Protein AF-A0A497MUV3-F1 (afdb_monomer)

Structure (mmCIF, N/CA/C/O backbone):
data_AF-A0A497MUV3-F1
#
_entry.id   AF-A0A497MUV3-F1
#
loop_
_atom_site.group_PDB
_atom_site.id
_atom_site.type_symbol
_atom_site.label_atom_id
_atom_site.label_alt_id
_atom_site.label_comp_id
_atom_site.label_asym_id
_atom_site.label_entity_id
_atom_site.label_seq_id
_atom_site.pdbx_PDB_ins_code
_atom_site.Cartn_x
_atom_site.Cartn_y
_atom_site.Cartn_z
_atom_site.occupancy
_atom_site.B_iso_or_equiv
_atom_site.auth_seq_id
_atom_site.auth_comp_id
_atom_site.auth_asym_id
_atom_site.auth_atom_id
_atom_site.pdbx_PDB_model_num
ATOM 1 N N . ME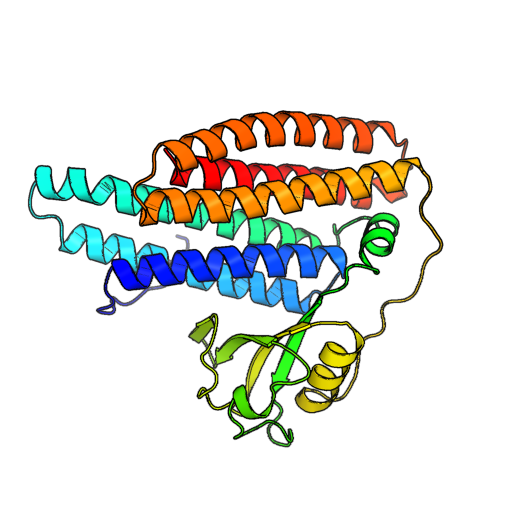T A 1 1 ? -22.465 18.946 -8.890 1.00 34.78 1 MET A N 1
ATOM 2 C CA . MET A 1 1 ? -22.717 17.936 -7.846 1.00 34.78 1 MET A CA 1
ATOM 3 C C . MET A 1 1 ? -22.006 16.683 -8.296 1.00 34.78 1 MET A C 1
ATOM 5 O O . MET A 1 1 ? -22.452 16.078 -9.262 1.00 34.78 1 MET A O 1
ATOM 9 N N . VAL A 1 2 ? -20.853 16.387 -7.695 1.00 37.38 2 VAL A N 1
ATOM 10 C CA . VAL A 1 2 ? -20.232 15.064 -7.820 1.00 37.38 2 VAL A CA 1
ATOM 11 C C . VAL A 1 2 ? -21.238 14.091 -7.211 1.00 37.38 2 VAL A C 1
ATOM 13 O O . VAL A 1 2 ? -21.757 14.363 -6.128 1.00 37.38 2 VAL A O 1
ATOM 16 N N . GLY A 1 3 ? -21.641 13.067 -7.960 1.00 37.03 3 GLY A N 1
ATOM 17 C CA . GLY A 1 3 ? -22.582 12.074 -7.459 1.00 37.03 3 GLY A CA 1
ATOM 18 C C . GLY A 1 3 ? -21.900 11.308 -6.341 1.00 37.03 3 GLY A C 1
ATOM 19 O O . GLY A 1 3 ? -21.067 10.458 -6.629 1.00 37.03 3 GLY A O 1
ATOM 20 N N . LEU A 1 4 ? -22.213 11.645 -5.089 1.00 50.56 4 LEU A N 1
ATOM 21 C CA . LEU A 1 4 ? -21.811 10.836 -3.947 1.00 50.56 4 LEU A CA 1
ATOM 22 C C . LEU A 1 4 ? -22.386 9.440 -4.183 1.00 50.56 4 LEU A C 1
ATOM 24 O O . LEU A 1 4 ? -23.601 9.269 -4.314 1.00 50.56 4 LEU A O 1
ATOM 28 N N . LYS A 1 5 ? -21.496 8.462 -4.329 1.00 58.94 5 LYS A N 1
ATOM 29 C CA . LYS A 1 5 ? -21.847 7.048 -4.326 1.00 58.94 5 LYS A CA 1
ATOM 30 C C . LYS A 1 5 ? -22.572 6.807 -2.996 1.00 58.94 5 LYS A C 1
ATOM 32 O O . LYS A 1 5 ? -22.049 7.154 -1.942 1.00 58.94 5 LYS A O 1
ATOM 37 N N . ASN A 1 6 ? -23.811 6.320 -3.036 1.00 65.12 6 ASN A N 1
ATOM 38 C CA . ASN A 1 6 ? -24.563 6.037 -1.812 1.00 65.12 6 ASN A CA 1
ATOM 39 C C . ASN A 1 6 ? -23.959 4.786 -1.163 1.00 65.12 6 ASN A C 1
ATOM 41 O O . ASN A 1 6 ? -24.345 3.671 -1.512 1.00 65.12 6 ASN A O 1
ATOM 45 N N . VAL A 1 7 ? -22.996 4.965 -0.261 1.00 74.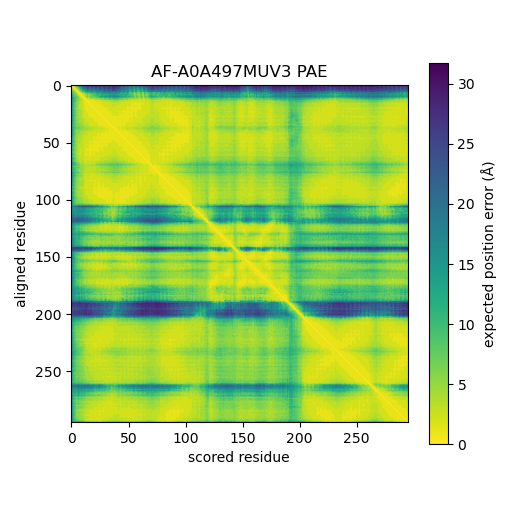56 7 VAL A N 1
ATOM 46 C CA . VAL A 1 7 ? -22.494 3.877 0.580 1.00 74.56 7 VAL A CA 1
ATOM 47 C C . VAL A 1 7 ? -23.562 3.594 1.634 1.00 74.56 7 VAL A C 1
ATOM 49 O O . VAL A 1 7 ? -23.843 4.420 2.501 1.00 74.56 7 VAL A O 1
ATOM 52 N N . GLU A 1 8 ? -24.226 2.445 1.517 1.00 77.62 8 GLU A N 1
ATOM 53 C CA . GLU A 1 8 ? -25.185 1.998 2.526 1.00 77.62 8 GLU A CA 1
ATOM 54 C C . GLU A 1 8 ? -24.445 1.538 3.781 1.00 77.62 8 GLU A C 1
ATOM 56 O O . GLU A 1 8 ? -23.495 0.758 3.703 1.00 77.62 8 GLU A O 1
ATOM 61 N N . TYR A 1 9 ? -24.918 1.995 4.941 1.00 78.50 9 TYR A N 1
ATOM 62 C CA . TYR A 1 9 ? -24.384 1.575 6.229 1.00 78.50 9 TYR A CA 1
ATOM 63 C C . TYR A 1 9 ? -24.425 0.049 6.382 1.00 78.50 9 TYR A C 1
ATOM 65 O O . TYR A 1 9 ? -25.466 -0.584 6.174 1.00 78.50 9 TYR A O 1
ATOM 73 N N . LYS A 1 10 ? -23.303 -0.533 6.810 1.00 77.88 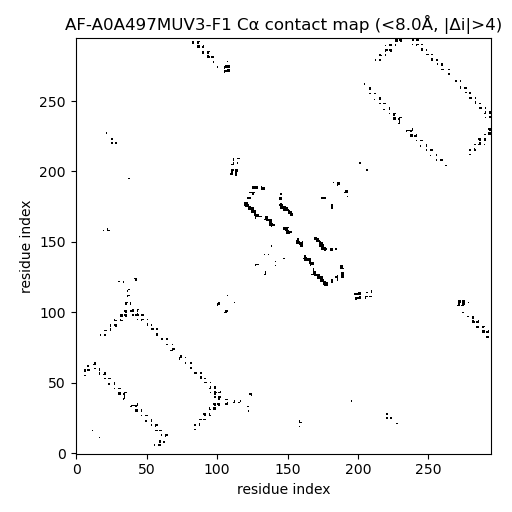10 LYS A N 1
ATOM 74 C CA . LYS A 1 10 ? -23.182 -1.948 7.168 1.00 77.88 10 LYS A CA 1
ATOM 75 C C . LYS A 1 10 ? -22.593 -2.054 8.573 1.00 77.88 10 LYS A C 1
ATOM 77 O O . LYS A 1 10 ? -21.604 -1.382 8.837 1.00 77.88 10 LYS A O 1
ATOM 82 N N . PRO A 1 11 ? -23.149 -2.907 9.450 1.00 74.00 11 PRO A N 1
ATOM 83 C CA . PRO A 1 11 ? -22.628 -3.082 10.798 1.00 74.00 11 PRO A CA 1
ATOM 84 C C . PRO A 1 11 ? -21.333 -3.905 10.749 1.00 74.00 11 PRO A C 1
ATOM 86 O O . PRO A 1 11 ? -21.365 -5.134 10.813 1.00 74.00 11 PRO A O 1
ATOM 89 N N . ILE A 1 12 ? -20.207 -3.217 10.601 1.00 84.69 12 ILE A N 1
ATOM 90 C CA . ILE A 1 12 ? -18.842 -3.741 10.728 1.00 84.69 12 ILE A CA 1
ATOM 91 C C . ILE A 1 12 ? -18.244 -3.041 11.953 1.00 84.69 12 ILE A C 1
ATOM 93 O O . ILE A 1 12 ? -18.647 -1.931 12.272 1.00 84.69 12 ILE A O 1
ATOM 97 N N . SER A 1 13 ? -17.359 -3.682 12.718 1.00 89.75 13 SER A N 1
ATOM 98 C CA . SER A 1 13 ? -16.769 -2.982 13.862 1.00 89.75 13 SER A CA 1
ATOM 99 C C . SER A 1 13 ? -15.702 -1.989 13.392 1.00 89.75 13 SER A C 1
ATOM 101 O O . SER A 1 13 ? -14.927 -2.302 12.491 1.00 89.75 13 SER A O 1
ATOM 103 N N . ALA A 1 14 ? -15.595 -0.831 14.051 1.00 90.06 14 ALA A N 1
ATOM 104 C CA . ALA A 1 14 ? -14.536 0.144 13.774 1.00 90.06 14 ALA A CA 1
ATOM 105 C C . ALA A 1 14 ? -13.131 -0.485 13.818 1.00 90.06 14 ALA A C 1
ATOM 107 O O . ALA A 1 14 ? -12.272 -0.152 13.009 1.00 90.06 14 ALA A O 1
ATOM 108 N N . ARG A 1 15 ? -12.912 -1.455 14.719 1.00 90.81 15 ARG A N 1
ATOM 109 C CA . ARG A 1 15 ? -11.665 -2.226 14.786 1.00 90.81 15 ARG A CA 1
ATOM 110 C C . ARG A 1 15 ? -11.412 -3.009 13.500 1.00 90.81 15 ARG A C 1
ATOM 112 O O . ARG A 1 15 ? -10.305 -2.950 12.982 1.00 90.81 15 ARG A O 1
ATOM 119 N N . ASP A 1 16 ? -12.406 -3.741 13.005 1.00 92.62 16 ASP A N 1
ATOM 120 C CA . ASP A 1 16 ? -12.248 -4.537 11.783 1.00 92.62 16 ASP A CA 1
ATOM 121 C C . ASP A 1 16 ? -12.070 -3.628 10.562 1.00 92.62 16 ASP A C 1
ATOM 123 O O . ASP A 1 16 ? -11.311 -3.961 9.659 1.00 92.62 16 ASP A O 1
ATOM 127 N N . ILE A 1 17 ? -12.722 -2.458 10.539 1.00 94.38 17 ILE A N 1
ATOM 128 C CA . ILE A 1 17 ? -12.497 -1.463 9.484 1.00 94.38 17 ILE A CA 1
ATOM 129 C C . ILE A 1 17 ? -11.050 -0.962 9.515 1.00 94.38 17 ILE A C 1
ATOM 131 O O . ILE A 1 17 ? -10.409 -0.964 8.474 1.00 94.38 17 ILE A O 1
ATOM 135 N N . LEU A 1 18 ? -10.510 -0.601 10.683 1.00 93.06 18 LEU A N 1
ATOM 136 C CA . LEU A 1 18 ? -9.114 -0.162 10.808 1.00 93.06 18 LEU A CA 1
ATOM 137 C C . LEU A 1 18 ? -8.111 -1.243 10.388 1.00 93.06 18 LEU A C 1
ATOM 139 O O . LEU A 1 18 ? -7.127 -0.927 9.730 1.00 93.06 18 LEU A O 1
ATOM 143 N N . VAL A 1 19 ? -8.364 -2.510 10.735 1.00 93.94 19 VAL A N 1
ATOM 144 C CA . VAL A 1 19 ? -7.532 -3.637 10.276 1.00 93.94 19 VAL A CA 1
ATOM 145 C C . VAL A 1 19 ? -7.584 -3.752 8.753 1.00 93.94 19 VAL A C 1
ATOM 147 O O . VAL A 1 19 ? -6.542 -3.810 8.114 1.00 93.94 19 VAL A O 1
ATOM 150 N N . ASN A 1 20 ? -8.779 -3.687 8.157 1.00 94.56 20 ASN A N 1
ATOM 151 C CA . ASN A 1 20 ? -8.909 -3.713 6.702 1.00 94.56 20 ASN A CA 1
ATOM 152 C C . ASN A 1 20 ? -8.230 -2.509 6.037 1.00 94.56 20 ASN A C 1
ATOM 154 O O . ASN A 1 20 ? -7.594 -2.686 5.007 1.00 94.56 20 ASN A O 1
ATOM 158 N N . LEU A 1 21 ? -8.351 -1.302 6.598 1.00 95.62 21 LEU A N 1
ATOM 159 C CA . LEU A 1 21 ? -7.687 -0.096 6.094 1.00 95.62 21 LEU A CA 1
ATOM 160 C C . LEU A 1 21 ? -6.169 -0.282 6.079 1.00 95.62 21 LEU A C 1
ATOM 162 O O . LEU A 1 21 ? -5.546 -0.084 5.037 1.00 95.62 21 LEU A O 1
ATOM 166 N N . LYS A 1 22 ? -5.603 -0.743 7.200 1.00 95.12 22 LYS A N 1
ATOM 167 C CA . LYS A 1 22 ? -4.185 -1.084 7.318 1.00 95.12 22 LYS A CA 1
ATOM 168 C C . LYS A 1 22 ? -3.758 -2.064 6.229 1.00 95.12 22 LYS A C 1
ATOM 170 O O . LYS A 1 22 ? -2.939 -1.711 5.384 1.00 95.12 22 LYS A O 1
ATOM 175 N N . ASP A 1 23 ? -4.348 -3.256 6.225 1.00 95.44 23 ASP A N 1
ATOM 176 C CA . ASP A 1 23 ? -3.917 -4.348 5.351 1.00 95.44 23 ASP A CA 1
ATOM 177 C C . ASP A 1 23 ? -4.115 -3.990 3.865 1.00 95.44 23 ASP A C 1
ATOM 179 O O . ASP A 1 23 ? -3.307 -4.360 3.013 1.00 95.44 23 ASP A O 1
ATOM 183 N N . THR A 1 24 ? -5.154 -3.206 3.547 1.00 96.44 24 THR A N 1
ATOM 184 C CA . THR A 1 24 ? -5.384 -2.672 2.194 1.00 96.44 24 THR A CA 1
ATOM 185 C C . THR A 1 24 ? -4.312 -1.668 1.795 1.00 96.44 24 THR A C 1
ATOM 187 O O . THR A 1 24 ? -3.803 -1.753 0.681 1.00 96.44 24 THR A O 1
ATOM 190 N N . SER A 1 25 ? -3.959 -0.728 2.675 1.00 96.06 25 SER A N 1
ATOM 191 C CA . SER A 1 25 ? -2.960 0.300 2.366 1.00 96.06 25 SER A CA 1
ATOM 192 C C . SER A 1 25 ? -1.568 -0.287 2.125 1.00 96.06 25 SER A C 1
ATOM 194 O O . SER A 1 25 ? -0.928 0.085 1.146 1.00 96.06 25 SER A O 1
ATOM 196 N N . GLU A 1 26 ? -1.145 -1.269 2.926 1.00 94.62 26 GLU A N 1
ATOM 197 C CA . GLU A 1 26 ? 0.124 -1.989 2.736 1.00 94.62 26 GLU A CA 1
ATOM 198 C C . GLU A 1 26 ? 0.147 -2.708 1.379 1.00 94.62 26 GLU A C 1
ATOM 200 O O . GLU A 1 26 ? 1.051 -2.502 0.568 1.00 94.62 26 GLU A O 1
ATOM 205 N N . LEU A 1 27 ? -0.914 -3.465 1.067 1.00 95.00 27 LEU A N 1
ATOM 206 C CA . LEU A 1 27 ? -1.052 -4.137 -0.225 1.00 95.00 27 LEU A CA 1
ATOM 207 C C . LEU A 1 27 ? -1.028 -3.145 -1.400 1.00 95.00 27 LEU A C 1
ATOM 209 O O . LEU A 1 27 ? -0.453 -3.434 -2.452 1.00 95.00 27 LEU A O 1
ATOM 213 N N . MET A 1 28 ? -1.676 -1.987 -1.253 1.00 96.75 28 MET A N 1
ATOM 214 C CA . MET A 1 28 ? -1.707 -0.956 -2.289 1.00 96.75 28 MET A CA 1
ATOM 215 C C . MET A 1 28 ? -0.317 -0.402 -2.586 1.00 96.75 28 MET A C 1
ATOM 217 O O . MET A 1 28 ? 0.011 -0.250 -3.763 1.00 96.75 28 MET A O 1
ATOM 221 N N . VAL A 1 29 ? 0.491 -0.130 -1.558 1.00 94.50 29 VAL A N 1
ATOM 222 C CA . VAL A 1 29 ? 1.870 0.357 -1.716 1.00 94.50 29 VAL A CA 1
ATOM 223 C C . VAL A 1 29 ? 2.704 -0.665 -2.494 1.00 94.50 29 VAL A C 1
ATOM 225 O O . VAL A 1 29 ? 3.274 -0.327 -3.539 1.00 94.50 29 VAL A O 1
ATOM 228 N N . ASP A 1 30 ? 2.670 -1.935 -2.085 1.00 91.44 30 ASP A N 1
ATOM 229 C CA . ASP A 1 30 ? 3.399 -3.012 -2.764 1.00 91.44 30 ASP A CA 1
ATOM 230 C C . ASP A 1 30 ? 2.986 -3.165 -4.239 1.00 91.44 30 ASP A C 1
ATOM 232 O O . ASP A 1 30 ? 3.823 -3.321 -5.144 1.00 91.44 30 ASP A O 1
ATOM 236 N N . LEU A 1 31 ? 1.674 -3.127 -4.502 1.00 92.69 31 LEU A N 1
ATOM 237 C CA . LEU A 1 31 ? 1.117 -3.247 -5.847 1.00 92.69 31 LEU A CA 1
ATOM 238 C C . LEU A 1 31 ? 1.466 -2.051 -6.719 1.00 92.69 31 LEU A C 1
ATOM 240 O O . LEU A 1 31 ? 1.769 -2.234 -7.899 1.00 92.69 31 LEU A O 1
ATOM 244 N N . ALA A 1 32 ? 1.441 -0.846 -6.162 1.00 93.50 32 ALA A N 1
ATOM 245 C CA . ALA A 1 32 ? 1.747 0.374 -6.882 1.00 93.50 32 ALA A CA 1
ATOM 246 C C . ALA A 1 32 ? 3.213 0.403 -7.329 1.00 93.50 32 ALA A C 1
ATOM 248 O O . ALA A 1 32 ? 3.490 0.629 -8.515 1.00 93.50 32 ALA A O 1
ATOM 249 N N . TYR A 1 33 ? 4.152 0.078 -6.434 1.00 90.00 33 TYR A N 1
ATOM 250 C CA . TYR A 1 33 ? 5.559 -0.054 -6.810 1.00 90.00 33 TYR A CA 1
ATOM 251 C C . TYR A 1 33 ? 5.771 -1.190 -7.806 1.00 90.00 33 TYR A C 1
ATOM 253 O O . TYR A 1 33 ? 6.430 -0.983 -8.825 1.00 90.00 33 TYR A O 1
ATOM 261 N N . SER A 1 34 ? 5.161 -2.359 -7.594 1.00 87.69 34 SER A N 1
ATOM 262 C CA . SER A 1 34 ? 5.248 -3.473 -8.548 1.00 87.69 34 SER A CA 1
ATOM 263 C C . SER A 1 34 ? 4.730 -3.077 -9.936 1.00 87.69 34 SER A C 1
ATOM 265 O O . SER A 1 34 ? 5.398 -3.305 -10.949 1.00 87.69 34 SER A O 1
ATOM 267 N N . ALA A 1 35 ? 3.581 -2.404 -10.005 1.00 88.88 35 ALA A N 1
ATOM 268 C CA . ALA A 1 35 ? 3.016 -1.891 -11.245 1.00 88.88 35 ALA A CA 1
ATOM 269 C C . ALA A 1 35 ? 3.967 -0.908 -11.939 1.00 88.88 35 ALA A C 1
ATOM 271 O O . ALA A 1 35 ? 4.168 -0.993 -13.153 1.00 88.88 35 ALA A O 1
ATOM 272 N N . ALA A 1 36 ? 4.585 0.005 -11.188 1.00 87.81 36 ALA A N 1
ATOM 273 C CA . ALA A 1 36 ? 5.489 1.010 -11.732 1.00 87.81 36 ALA A CA 1
ATOM 274 C C . ALA A 1 36 ? 6.819 0.418 -12.219 1.00 87.81 36 ALA A C 1
ATOM 276 O O . ALA A 1 36 ? 7.279 0.746 -13.321 1.00 87.81 36 ALA A O 1
ATOM 277 N N . LEU A 1 37 ? 7.406 -0.491 -11.439 1.00 82.25 37 LEU A N 1
ATOM 278 C CA . LEU A 1 37 ? 8.673 -1.157 -11.739 1.00 82.25 37 LEU A CA 1
ATOM 279 C C . LEU A 1 37 ? 8.558 -2.099 -12.938 1.00 82.25 37 LEU A C 1
ATOM 281 O O . LEU A 1 37 ? 9.437 -2.105 -13.804 1.00 82.25 37 LEU A O 1
ATOM 285 N N . PHE A 1 38 ? 7.458 -2.846 -13.037 1.00 79.56 38 PHE A N 1
ATOM 286 C CA . PHE A 1 38 ? 7.232 -3.801 -14.125 1.00 79.56 38 PHE A CA 1
ATOM 287 C C . PHE A 1 38 ? 6.386 -3.238 -15.271 1.00 79.56 38 PHE A C 1
ATOM 289 O O . PHE A 1 38 ? 6.171 -3.931 -16.263 1.00 79.56 38 PHE A O 1
ATOM 296 N N . HIS A 1 39 ? 5.961 -1.973 -15.177 1.00 83.69 39 HIS A N 1
ATOM 297 C CA . HIS A 1 39 ? 5.051 -1.328 -16.126 1.00 83.69 39 HIS A CA 1
ATOM 298 C C . HIS A 1 39 ? 3.781 -2.166 -16.379 1.00 83.69 39 HIS A C 1
ATOM 300 O O . HIS A 1 39 ? 3.335 -2.337 -17.513 1.00 83.69 39 HIS A O 1
ATOM 306 N N . CYS A 1 40 ? 3.216 -2.717 -15.305 1.00 86.19 40 CYS A N 1
ATOM 307 C CA . CYS A 1 40 ? 2.045 -3.579 -15.362 1.00 86.19 40 CYS A CA 1
ATOM 308 C C . CYS A 1 40 ? 0.773 -2.748 -15.172 1.00 86.19 40 CYS A C 1
ATOM 310 O O . CYS A 1 40 ? 0.445 -2.336 -14.058 1.00 86.19 40 CYS A O 1
ATOM 312 N N . GLN A 1 41 ? 0.052 -2.497 -16.268 1.00 90.56 41 GLN A N 1
ATOM 313 C CA . GLN A 1 41 ? -1.217 -1.763 -16.219 1.00 90.56 41 GLN A CA 1
ATOM 314 C C . GLN A 1 41 ? -2.278 -2.512 -15.416 1.00 90.56 41 GLN A C 1
ATOM 316 O O . GLN A 1 41 ? -3.052 -1.875 -14.714 1.00 90.56 41 GLN A O 1
ATOM 321 N N . GLU A 1 42 ? -2.286 -3.846 -15.459 1.00 90.69 42 GLU A N 1
ATOM 322 C CA . GLU A 1 42 ? -3.297 -4.615 -14.738 1.00 90.69 42 GLU A CA 1
ATOM 323 C C . GLU A 1 42 ? -3.161 -4.474 -13.219 1.00 90.69 42 GLU A C 1
ATOM 325 O O . GLU A 1 42 ? -4.161 -4.272 -12.538 1.00 90.69 42 GLU A O 1
ATOM 330 N N . LEU A 1 43 ? -1.933 -4.504 -12.683 1.00 91.50 43 LEU A N 1
ATOM 331 C CA . LEU A 1 43 ? -1.699 -4.227 -11.261 1.00 91.50 43 LEU A CA 1
ATOM 332 C C . LEU A 1 43 ? -2.103 -2.792 -10.908 1.00 91.50 43 LEU A C 1
ATOM 334 O O . LEU A 1 43 ? -2.761 -2.581 -9.895 1.00 91.50 43 LEU A O 1
ATOM 338 N N . ALA A 1 44 ? -1.783 -1.818 -11.766 1.00 94.31 44 ALA A N 1
ATOM 339 C CA . ALA A 1 44 ? -2.195 -0.432 -11.557 1.00 94.31 44 ALA A CA 1
ATOM 340 C C . ALA A 1 44 ? -3.729 -0.276 -11.522 1.00 94.31 44 ALA A C 1
ATOM 342 O O . ALA A 1 44 ? -4.256 0.470 -10.702 1.00 94.31 44 ALA A O 1
ATOM 343 N N . GLU A 1 45 ? -4.468 -1.002 -12.365 1.00 95.56 45 GLU A N 1
ATOM 344 C CA . GLU A 1 45 ? -5.935 -1.023 -12.322 1.00 95.56 45 GLU A CA 1
ATOM 345 C C . GLU A 1 45 ? -6.484 -1.651 -11.035 1.00 95.56 45 GLU A C 1
ATOM 347 O O . GLU A 1 45 ? -7.541 -1.232 -10.559 1.00 95.56 45 GLU A O 1
ATOM 352 N N . GLU A 1 46 ? -5.810 -2.658 -10.475 1.00 96.25 46 GLU A N 1
ATOM 353 C CA . GLU A 1 46 ? -6.194 -3.231 -9.182 1.00 96.25 46 GLU A CA 1
ATOM 354 C C . GLU A 1 46 ? -5.931 -2.250 -8.027 1.00 96.25 46 GLU A C 1
ATOM 356 O O . GLU A 1 46 ? -6.793 -2.127 -7.159 1.00 96.25 46 GLU A O 1
ATOM 361 N N . VAL A 1 47 ? -4.847 -1.461 -8.064 1.00 97.50 47 VAL A N 1
ATOM 362 C CA . VAL A 1 47 ? -4.611 -0.375 -7.088 1.00 97.50 47 VAL A CA 1
ATOM 363 C C . VAL A 1 47 ? -5.755 0.643 -7.100 1.00 97.50 47 VAL A C 1
ATOM 365 O O . VAL A 1 47 ? -6.296 0.949 -6.043 1.00 97.50 47 VAL A O 1
ATOM 368 N N . MET A 1 48 ? -6.217 1.092 -8.274 1.00 97.62 48 MET A N 1
ATOM 369 C CA . MET A 1 48 ? -7.361 2.023 -8.364 1.00 97.62 48 MET A CA 1
ATOM 370 C C . MET A 1 48 ? -8.661 1.432 -7.781 1.00 97.62 48 MET A C 1
ATOM 372 O O . MET A 1 48 ? -9.534 2.151 -7.297 1.00 97.62 48 MET A O 1
ATOM 376 N N . LYS A 1 49 ? -8.838 0.105 -7.848 1.00 96.38 49 LYS A N 1
ATOM 377 C CA . LYS A 1 49 ? -10.000 -0.574 -7.244 1.00 96.38 49 LYS A CA 1
ATOM 378 C C . LYS A 1 49 ? -9.859 -0.699 -5.728 1.00 96.38 49 LYS A C 1
ATOM 380 O O . LYS A 1 49 ? -10.881 -0.692 -5.045 1.00 96.38 49 LYS A O 1
ATOM 385 N N . LEU A 1 50 ? -8.635 -0.852 -5.225 1.00 96.94 50 LEU A N 1
ATOM 386 C CA . LEU A 1 50 ? -8.336 -0.858 -3.794 1.00 96.94 50 LEU A CA 1
ATOM 387 C C . LEU A 1 50 ? -8.498 0.541 -3.186 1.00 96.94 50 LEU A C 1
ATOM 389 O O . LEU A 1 50 ? -9.111 0.643 -2.135 1.00 96.94 50 LEU A O 1
ATOM 393 N N . GLU A 1 51 ? -8.086 1.607 -3.877 1.00 97.38 51 GLU A N 1
ATOM 394 C CA . GLU A 1 51 ? -8.342 3.005 -3.474 1.00 97.38 51 GLU A CA 1
ATOM 395 C C . GLU A 1 51 ? -9.841 3.231 -3.246 1.00 97.38 51 GLU A C 1
ATOM 397 O O . GLU A 1 51 ? -10.277 3.640 -2.174 1.00 97.38 51 GLU A O 1
ATOM 402 N N . GLN A 1 52 ? -10.669 2.814 -4.207 1.00 94.81 52 GLN A N 1
ATOM 403 C CA . GLN A 1 52 ? -12.118 2.911 -4.057 1.00 94.81 52 GLN A CA 1
ATOM 404 C C . GLN A 1 52 ? -12.670 2.055 -2.899 1.00 94.81 52 GLN A C 1
ATOM 406 O O . GLN A 1 52 ? -13.733 2.372 -2.359 1.00 94.81 52 GLN A O 1
ATOM 411 N N . TYR A 1 53 ? -12.002 0.953 -2.552 1.00 94.62 53 TYR A N 1
ATOM 412 C CA . TYR A 1 53 ? -12.359 0.128 -1.400 1.00 94.62 53 TYR A CA 1
ATOM 413 C C . TYR A 1 53 ? -11.969 0.809 -0.079 1.00 94.62 53 TYR A C 1
ATOM 415 O O . TYR A 1 53 ? -12.770 0.784 0.855 1.00 94.62 53 TYR A O 1
ATOM 423 N N . VAL A 1 54 ? -10.811 1.478 -0.022 1.00 96.06 54 VAL A N 1
ATOM 424 C CA . VAL A 1 54 ? -10.394 2.324 1.108 1.00 96.06 54 VAL A CA 1
ATOM 425 C C . VAL A 1 54 ? -11.386 3.466 1.321 1.00 96.06 54 VAL A C 1
ATOM 427 O O . VAL A 1 54 ? -11.898 3.595 2.431 1.00 96.06 54 VAL A O 1
ATOM 430 N N . ASP A 1 55 ? -11.769 4.191 0.266 1.00 95.19 55 ASP A N 1
ATOM 431 C CA . ASP A 1 55 ? -12.814 5.227 0.317 1.00 95.19 55 ASP A CA 1
ATOM 432 C C . ASP A 1 55 ? -14.102 4.713 0.986 1.00 95.19 55 ASP A C 1
ATOM 434 O O . ASP A 1 55 ? -14.676 5.348 1.877 1.00 95.19 55 ASP A O 1
ATOM 438 N N . ASP A 1 56 ? -14.579 3.541 0.541 1.00 93.50 56 ASP A N 1
ATOM 439 C CA . ASP A 1 56 ? -15.810 2.931 1.044 1.00 93.50 56 ASP A CA 1
ATOM 440 C C . ASP A 1 56 ? -15.654 2.540 2.540 1.00 93.50 56 ASP A C 1
ATOM 442 O O . ASP A 1 56 ? -16.600 2.700 3.319 1.00 93.50 56 ASP A O 1
ATOM 446 N N . LEU A 1 57 ? -14.472 2.067 2.964 1.00 94.50 57 LEU A N 1
ATOM 447 C CA . LEU A 1 57 ? -14.150 1.728 4.359 1.00 94.50 57 LEU A CA 1
ATOM 448 C C . LEU A 1 57 ? -14.056 2.964 5.261 1.00 94.50 57 LEU A C 1
ATOM 450 O O . LEU A 1 57 ? -14.669 2.974 6.330 1.00 94.50 57 LEU A O 1
ATOM 454 N N . VAL A 1 58 ? -13.343 4.010 4.835 1.00 95.50 58 VAL A N 1
ATOM 455 C CA . VAL A 1 58 ? -13.240 5.285 5.565 1.00 95.50 58 VAL A CA 1
ATOM 456 C C . VAL A 1 58 ? -14.631 5.878 5.757 1.00 95.50 58 VAL A C 1
ATOM 458 O O . VAL A 1 58 ? -1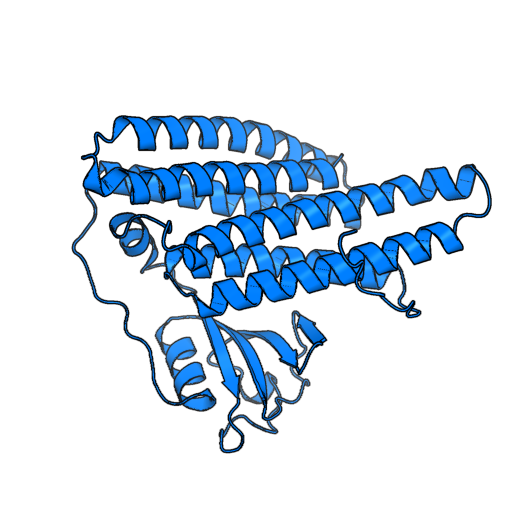4.993 6.279 6.863 1.00 95.50 58 VAL A O 1
ATOM 461 N N . TYR A 1 59 ? -15.464 5.853 4.714 1.00 94.44 59 TYR A N 1
ATOM 462 C CA . TYR A 1 59 ? -16.835 6.346 4.800 1.00 94.44 59 TYR A CA 1
ATOM 463 C C . TYR A 1 59 ? -17.678 5.572 5.829 1.00 94.44 59 TYR A C 1
ATOM 465 O O . TYR A 1 59 ? -18.437 6.173 6.593 1.00 94.44 59 TYR A O 1
ATOM 473 N N . LEU A 1 60 ? -17.547 4.240 5.876 1.00 94.44 60 LEU A N 1
ATOM 474 C CA . LEU A 1 60 ? -18.218 3.401 6.876 1.00 94.44 60 LEU A CA 1
ATOM 475 C C . LEU A 1 60 ? -17.721 3.687 8.298 1.00 94.44 60 LEU A C 1
ATOM 477 O O . LEU A 1 60 ? -18.547 3.819 9.202 1.00 94.44 60 LEU A O 1
ATOM 481 N N . LEU A 1 61 ? -16.407 3.839 8.482 1.00 95.12 61 LEU A N 1
ATOM 482 C CA . LEU A 1 61 ? -15.815 4.159 9.778 1.00 95.12 61 LEU A CA 1
ATOM 483 C C . LEU A 1 61 ? -16.328 5.498 10.301 1.00 95.12 61 LEU A C 1
ATOM 485 O O . LEU A 1 61 ? -16.778 5.571 11.438 1.00 95.12 61 LEU A O 1
ATOM 489 N N . GLU A 1 62 ? -16.338 6.539 9.470 1.00 95.06 62 GLU A N 1
ATOM 490 C CA . GLU A 1 62 ? -16.856 7.855 9.853 1.00 95.06 62 GLU A CA 1
ATOM 491 C C . GLU A 1 62 ? -18.321 7.782 10.310 1.00 95.06 62 GLU A C 1
ATOM 493 O O . GLU A 1 62 ? -18.696 8.385 11.318 1.00 95.06 62 GLU A O 1
ATOM 498 N N . MET A 1 63 ? -19.154 6.981 9.635 1.00 93.50 63 MET A N 1
ATOM 499 C CA . MET A 1 63 ? -20.527 6.741 10.090 1.00 93.50 63 MET A CA 1
ATOM 500 C C . MET A 1 63 ? -20.576 6.033 11.451 1.00 93.50 63 MET A C 1
ATOM 502 O O . MET A 1 63 ? -21.363 6.441 12.307 1.00 93.50 63 MET A O 1
ATOM 506 N N . ASP A 1 64 ? -19.743 5.014 11.682 1.00 93.38 64 ASP A N 1
ATOM 507 C CA . ASP A 1 64 ? -19.667 4.325 12.976 1.00 93.38 64 ASP A CA 1
ATOM 508 C C . ASP A 1 64 ? -19.223 5.264 14.104 1.00 93.38 64 ASP A C 1
ATOM 510 O O . ASP A 1 64 ? -19.840 5.274 15.173 1.00 93.38 64 ASP A O 1
ATOM 514 N N . LEU A 1 65 ? -18.205 6.098 13.865 1.00 93.75 65 LEU A N 1
ATOM 515 C CA . LEU A 1 65 ? -17.724 7.080 14.840 1.00 93.75 65 LEU A CA 1
ATOM 516 C C . LEU A 1 65 ? -18.819 8.103 15.181 1.00 93.75 65 LEU A C 1
ATOM 518 O O . LEU A 1 65 ? -19.066 8.377 16.358 1.00 93.75 65 LEU A O 1
ATOM 522 N N . MET A 1 66 ? -19.539 8.616 14.175 1.00 92.75 66 MET A N 1
ATOM 523 C CA . MET A 1 66 ? -20.649 9.558 14.376 1.00 92.75 66 MET A CA 1
ATOM 524 C C . MET A 1 66 ? -21.821 8.950 15.155 1.00 92.75 66 MET A C 1
ATOM 526 O O . MET A 1 66 ? -22.471 9.649 15.931 1.00 92.75 66 MET A O 1
ATOM 530 N N . LEU A 1 67 ? -22.116 7.666 14.948 1.00 92.56 67 LEU A N 1
ATOM 531 C CA . LEU A 1 67 ? -23.176 6.960 15.672 1.00 92.56 67 LEU A CA 1
ATOM 532 C C . LEU A 1 67 ? -22.760 6.586 17.103 1.00 92.56 67 LEU A C 1
ATOM 534 O O . LEU A 1 67 ? -23.626 6.461 17.974 1.00 92.56 67 LEU A O 1
ATOM 538 N N . ALA A 1 68 ? -21.460 6.403 17.349 1.00 92.44 68 ALA A N 1
ATOM 539 C CA . ALA A 1 68 ? -20.909 6.056 18.655 1.00 92.44 68 ALA A CA 1
ATOM 540 C C . ALA A 1 68 ? -20.768 7.265 19.596 1.00 92.44 68 ALA A C 1
ATOM 542 O O . ALA A 1 68 ? -20.960 7.111 20.804 1.00 92.44 68 ALA A O 1
ATOM 543 N N . ALA A 1 69 ? -20.467 8.455 19.066 1.00 95.25 69 ALA A N 1
ATOM 544 C CA . ALA A 1 69 ? -20.270 9.666 19.860 1.00 95.25 69 ALA A CA 1
ATOM 545 C C . ALA A 1 69 ? -21.586 10.207 20.452 1.00 95.25 69 ALA A C 1
ATOM 547 O O . ALA A 1 69 ? -22.484 10.627 19.718 1.00 95.25 69 ALA A O 1
ATOM 548 N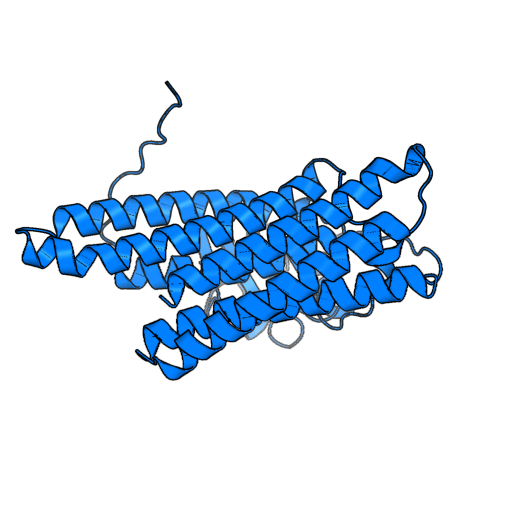 N . ARG A 1 70 ? -21.714 10.244 21.788 1.00 95.00 70 ARG A N 1
ATOM 549 C CA . ARG A 1 70 ? -22.932 10.746 22.467 1.00 95.00 70 ARG A CA 1
ATOM 550 C C . ARG A 1 70 ? -22.743 12.083 23.171 1.00 95.00 70 ARG A C 1
ATOM 552 O O . ARG A 1 70 ? -23.728 12.783 23.418 1.00 95.00 70 ARG A O 1
ATOM 559 N N . ASP A 1 71 ? -21.505 12.436 23.485 1.00 96.31 71 ASP A N 1
ATOM 560 C CA . ASP A 1 71 ? -21.119 13.693 24.113 1.00 96.31 71 ASP A CA 1
ATOM 561 C C . ASP A 1 71 ? -19.719 14.140 23.651 1.00 96.31 71 ASP A C 1
ATOM 563 O O . ASP A 1 71 ? -19.134 13.570 22.730 1.00 96.31 71 ASP A O 1
ATOM 567 N N . ALA A 1 72 ? -19.218 15.228 24.241 1.00 96.00 72 ALA A N 1
ATOM 568 C CA . ALA A 1 72 ? -17.927 15.798 23.873 1.00 96.00 72 ALA A CA 1
ATOM 569 C C . ALA A 1 72 ? -16.737 14.909 24.272 1.00 96.00 72 ALA A C 1
ATOM 571 O O . ALA A 1 72 ? -15.719 14.956 23.591 1.00 96.00 72 ALA A O 1
ATOM 572 N N . GLU A 1 73 ? -16.863 14.114 25.339 1.00 94.88 73 GLU A N 1
ATOM 573 C CA . GLU A 1 73 ? -15.801 13.218 25.811 1.00 94.88 73 GLU A CA 1
ATOM 574 C C . GLU A 1 73 ? -15.678 12.012 24.871 1.00 94.88 73 GLU A C 1
ATOM 576 O O . GLU A 1 73 ? -14.577 11.697 24.418 1.00 94.88 73 GLU A O 1
ATOM 581 N N . ASP A 1 74 ? -16.814 11.416 24.482 1.00 93.94 74 ASP A N 1
ATOM 582 C CA . ASP A 1 74 ? -16.850 10.375 23.448 1.00 93.94 74 ASP A CA 1
ATOM 583 C C . ASP A 1 74 ? -16.258 10.908 22.124 1.00 93.94 74 ASP A C 1
ATOM 585 O O . ASP A 1 74 ? -15.469 10.226 21.472 1.00 93.94 74 ASP A O 1
ATOM 589 N N . ALA A 1 75 ? -16.605 12.138 21.723 1.00 94.06 75 ALA A N 1
ATOM 590 C CA . ALA A 1 75 ? -16.086 12.736 20.494 1.00 94.06 75 ALA A CA 1
ATOM 591 C C . ALA A 1 75 ? -14.563 12.948 20.541 1.00 94.06 75 ALA A C 1
ATOM 593 O O . ALA A 1 75 ? -13.879 12.590 19.587 1.00 94.06 75 ALA A O 1
ATOM 594 N N . GLU A 1 76 ? -14.024 13.488 21.638 1.00 93.00 76 GLU A N 1
ATOM 595 C CA . GLU A 1 76 ? -12.580 13.699 21.814 1.00 93.00 76 GLU A CA 1
ATOM 596 C C . GLU A 1 76 ? -11.798 12.381 21.709 1.00 93.00 76 GLU A C 1
ATOM 598 O O . GLU A 1 76 ? -10.779 12.324 21.022 1.00 93.00 76 GLU A O 1
ATOM 603 N N . ALA A 1 77 ? -12.318 11.300 22.300 1.00 89.00 77 ALA A N 1
ATOM 604 C CA . ALA A 1 77 ? -11.699 9.978 22.221 1.00 89.00 77 ALA A CA 1
ATOM 605 C C . ALA A 1 77 ? -11.714 9.376 20.801 1.00 89.00 77 ALA A C 1
ATOM 607 O O . ALA A 1 77 ? -10.804 8.631 20.437 1.00 89.00 77 ALA A O 1
ATOM 608 N N . LEU A 1 78 ? -12.735 9.684 19.993 1.00 94.25 78 LEU A N 1
ATOM 609 C CA . LEU A 1 78 ? -12.908 9.124 18.647 1.00 94.25 78 LEU A CA 1
ATOM 610 C C . LEU A 1 78 ? -12.209 9.936 17.545 1.00 94.25 78 LEU A C 1
ATOM 612 O O . LEU A 1 78 ? -11.975 9.396 16.464 1.00 94.25 78 LEU A O 1
ATOM 616 N N . VAL A 1 79 ? -11.818 11.190 17.807 1.00 93.50 79 VAL A N 1
ATOM 617 C CA . VAL A 1 79 ? -11.067 12.015 16.841 1.00 93.50 79 VAL A CA 1
ATOM 618 C C . VAL A 1 79 ? -9.774 11.328 16.409 1.00 93.50 79 VAL A C 1
ATOM 620 O O . VAL A 1 79 ? -9.486 11.313 15.216 1.00 93.50 79 VAL A O 1
ATOM 623 N N . GLY A 1 80 ? -9.030 10.713 17.335 1.00 91.38 80 GLY A N 1
ATOM 624 C CA . GLY A 1 80 ? -7.790 10.001 16.998 1.00 91.38 80 GLY A CA 1
ATOM 625 C C . GLY A 1 80 ? -8.011 8.873 15.986 1.00 91.38 80 GLY A C 1
ATOM 626 O O . GLY A 1 80 ? -7.227 8.707 15.061 1.00 91.38 80 GLY A O 1
ATOM 627 N N . VAL A 1 81 ? -9.135 8.156 16.091 1.00 93.69 81 VAL A N 1
ATOM 628 C CA . VAL A 1 81 ? -9.486 7.081 15.147 1.00 93.69 81 VAL A CA 1
ATOM 629 C C . VAL A 1 81 ? -9.755 7.630 13.743 1.00 93.69 81 VAL A C 1
ATOM 631 O O . VAL A 1 81 ? -9.303 7.047 12.760 1.00 93.69 81 VAL A O 1
ATOM 634 N N . SER A 1 82 ? -10.455 8.763 13.648 1.00 94.81 82 SER A N 1
ATOM 635 C CA . SER A 1 82 ? -10.701 9.452 12.373 1.00 94.81 82 SER A CA 1
ATOM 636 C C . SER A 1 82 ? -9.400 9.977 11.753 1.00 94.81 82 SER A C 1
ATOM 638 O O . SER A 1 82 ? -9.198 9.826 10.551 1.00 94.81 82 SER A O 1
ATOM 640 N N . GLN A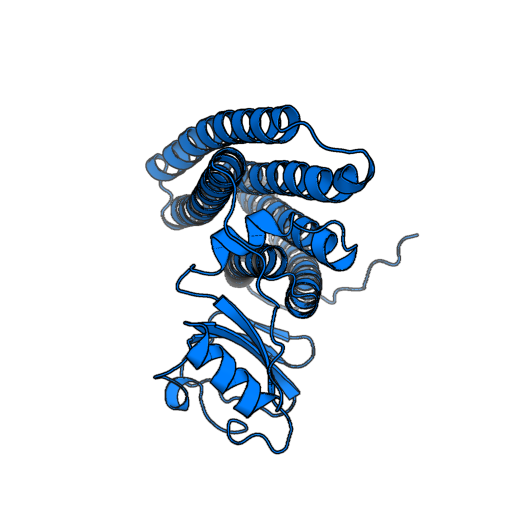 1 83 ? -8.481 10.532 12.556 1.00 94.56 83 GLN A N 1
ATOM 641 C CA . GLN A 1 83 ? -7.182 11.004 12.052 1.00 94.56 83 GLN A CA 1
ATOM 642 C C . GLN A 1 83 ? -6.364 9.866 11.447 1.00 94.56 83 GLN A C 1
ATOM 644 O O . GLN A 1 83 ? -5.919 9.982 10.309 1.00 94.56 83 GLN A O 1
ATOM 649 N N . VAL A 1 84 ? -6.265 8.736 12.151 1.00 95.00 84 VAL A N 1
ATOM 650 C CA . VAL A 1 84 ? -5.576 7.545 11.641 1.00 95.00 84 VAL A CA 1
ATOM 651 C C . VAL A 1 84 ? -6.188 7.110 10.315 1.00 95.00 84 VAL A C 1
ATOM 653 O O . VAL A 1 84 ? -5.470 6.956 9.338 1.00 95.00 84 VAL A O 1
ATOM 656 N N . ALA A 1 85 ? -7.515 6.988 10.236 1.00 95.44 85 ALA A N 1
ATOM 657 C CA . ALA A 1 85 ? -8.189 6.585 9.003 1.00 95.44 85 ALA A CA 1
ATOM 658 C C . ALA A 1 85 ? -7.914 7.528 7.823 1.00 95.44 85 ALA A C 1
ATOM 660 O O . ALA A 1 85 ? -7.744 7.069 6.697 1.00 95.44 85 ALA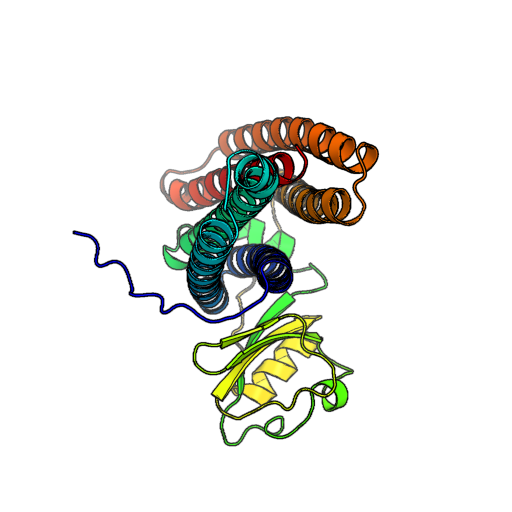 A O 1
ATOM 661 N N . ARG A 1 86 ? -7.833 8.837 8.078 1.00 95.31 86 ARG A N 1
ATOM 662 C CA . ARG A 1 86 ? -7.485 9.836 7.062 1.00 95.31 86 ARG A CA 1
ATOM 663 C C . ARG A 1 86 ? -6.026 9.759 6.627 1.00 95.31 86 ARG A C 1
ATOM 665 O O . ARG A 1 86 ? -5.745 9.981 5.455 1.00 95.31 86 ARG A O 1
ATOM 672 N N . ALA A 1 87 ? -5.115 9.457 7.541 1.00 97.12 87 ALA A N 1
ATOM 673 C CA . ALA A 1 87 ? -3.721 9.231 7.196 1.00 97.12 87 ALA A CA 1
ATOM 674 C C . ALA A 1 87 ? -3.571 7.952 6.347 1.00 97.12 87 ALA A C 1
ATOM 676 O O . ALA A 1 87 ? -2.908 7.972 5.313 1.00 97.12 87 ALA A O 1
ATOM 677 N N . VAL A 1 88 ? -4.302 6.876 6.673 1.00 96.25 88 VAL A N 1
ATOM 678 C CA . VAL A 1 88 ? -4.371 5.680 5.810 1.00 96.25 88 VAL A CA 1
ATOM 679 C C . VAL A 1 88 ? -4.936 6.006 4.421 1.00 96.25 88 VAL A C 1
ATOM 681 O O . VAL A 1 88 ? -4.405 5.544 3.411 1.00 96.25 88 VAL A O 1
ATOM 684 N N . ASP A 1 89 ? -5.978 6.837 4.353 1.00 96.19 89 ASP A N 1
ATOM 685 C CA . ASP A 1 89 ? -6.535 7.322 3.087 1.00 96.19 89 ASP A CA 1
ATOM 686 C C . ASP A 1 89 ? -5.476 8.058 2.250 1.00 96.19 89 ASP A C 1
ATOM 688 O O . ASP A 1 89 ? -5.330 7.790 1.058 1.00 96.19 89 ASP A O 1
ATOM 692 N N . ARG A 1 90 ? -4.648 8.912 2.869 1.00 97.88 90 ARG A N 1
ATOM 693 C CA . ARG A 1 90 ? -3.519 9.571 2.186 1.00 97.88 90 ARG A CA 1
ATOM 694 C C . ARG A 1 90 ? -2.501 8.577 1.624 1.00 97.88 90 ARG A C 1
ATOM 696 O O . ARG A 1 90 ? -2.125 8.735 0.464 1.00 97.88 90 ARG A O 1
ATOM 703 N N . ILE A 1 91 ? -2.117 7.543 2.380 1.00 97.94 91 ILE A N 1
ATOM 704 C CA . ILE A 1 91 ? -1.236 6.467 1.878 1.00 97.94 91 ILE A CA 1
ATOM 705 C C . ILE A 1 91 ? -1.864 5.811 0.642 1.00 97.94 91 ILE A C 1
ATOM 707 O O . ILE A 1 91 ? -1.202 5.614 -0.379 1.00 97.94 91 ILE A O 1
ATOM 711 N N . SER A 1 92 ? -3.160 5.500 0.710 1.00 97.44 92 SER A N 1
ATOM 712 C CA . SER A 1 92 ? -3.876 4.843 -0.384 1.00 97.44 92 SER A CA 1
ATOM 713 C C . SER A 1 92 ? -3.977 5.720 -1.642 1.00 97.44 92 SER A C 1
ATOM 715 O O . SER A 1 92 ? -3.730 5.237 -2.749 1.00 97.44 92 SER A O 1
ATOM 717 N N . ASN A 1 93 ? -4.222 7.022 -1.476 1.00 98.00 93 ASN A N 1
ATOM 718 C CA . ASN A 1 93 ? -4.236 8.007 -2.558 1.00 98.00 93 ASN A CA 1
ATOM 719 C C . ASN A 1 93 ? -2.848 8.144 -3.204 1.00 98.00 93 ASN A C 1
ATOM 721 O O . ASN A 1 93 ? -2.729 8.177 -4.429 1.00 98.00 93 ASN A O 1
ATOM 725 N N . ALA A 1 94 ? -1.782 8.157 -2.399 1.00 97.88 94 ALA A N 1
ATOM 726 C CA . ALA A 1 94 ? -0.413 8.184 -2.901 1.00 97.88 94 ALA A CA 1
ATOM 727 C C . ALA A 1 94 ? -0.085 6.910 -3.709 1.00 97.88 94 ALA A C 1
ATOM 729 O O . ALA A 1 94 ? 0.396 6.979 -4.842 1.00 97.88 94 ALA A O 1
ATOM 730 N N . ALA A 1 95 ? -0.445 5.725 -3.212 1.00 97.38 95 ALA A N 1
ATOM 731 C CA . ALA A 1 95 ? -0.298 4.487 -3.978 1.00 97.38 95 ALA A CA 1
ATOM 732 C C . ALA A 1 95 ? -1.076 4.529 -5.316 1.00 97.38 95 ALA A C 1
ATOM 734 O O . ALA A 1 95 ? -0.553 4.129 -6.365 1.00 97.38 95 ALA A O 1
ATOM 735 N N . ALA A 1 96 ? -2.296 5.075 -5.318 1.00 97.50 96 ALA A N 1
ATOM 736 C CA . ALA A 1 96 ? -3.082 5.285 -6.533 1.00 97.50 96 ALA A CA 1
ATOM 737 C C . ALA A 1 96 ? -2.422 6.277 -7.506 1.00 97.50 96 ALA A C 1
ATOM 739 O O . ALA A 1 96 ? -2.430 6.052 -8.720 1.00 97.50 96 ALA A O 1
ATOM 740 N N . ASP A 1 97 ? -1.765 7.324 -7.008 1.00 96.88 97 ASP A N 1
ATOM 741 C CA . ASP A 1 97 ? -1.013 8.266 -7.836 1.00 96.88 97 ASP A CA 1
ATOM 742 C C . ASP A 1 97 ? 0.181 7.602 -8.538 1.00 96.88 97 ASP A C 1
ATOM 744 O O . ASP A 1 97 ? 0.396 7.844 -9.734 1.00 96.88 97 ASP A O 1
ATOM 748 N N . ILE A 1 98 ? 0.908 6.697 -7.868 1.00 94.38 98 ILE A N 1
ATOM 749 C CA . ILE A 1 98 ? 1.949 5.870 -8.509 1.00 94.38 98 ILE A CA 1
ATOM 750 C C . ILE A 1 98 ? 1.330 5.008 -9.618 1.00 94.38 98 ILE A C 1
ATOM 752 O O . ILE A 1 98 ? 1.829 4.999 -10.751 1.00 94.38 98 ILE A O 1
ATOM 756 N N . ALA A 1 99 ? 0.219 4.321 -9.337 1.00 94.88 99 ALA A N 1
ATOM 757 C CA . ALA A 1 99 ? -0.497 3.517 -10.328 1.00 94.88 99 ALA A CA 1
ATOM 758 C C . ALA A 1 99 ? -0.947 4.365 -11.533 1.00 94.88 99 ALA A C 1
ATOM 760 O O . ALA A 1 99 ? -0.809 3.963 -12.694 1.00 94.88 99 ALA A O 1
ATOM 761 N N . LEU A 1 100 ? -1.392 5.597 -11.292 1.00 94.50 100 LEU A N 1
ATOM 762 C CA . LEU A 1 100 ? -1.818 6.530 -12.326 1.00 94.50 100 LEU A CA 1
ATOM 763 C C . LEU A 1 100 ? -0.671 6.960 -13.252 1.00 94.50 100 LEU A C 1
ATOM 765 O O . LEU A 1 100 ? -0.916 7.222 -14.437 1.00 94.50 100 LEU A O 1
ATOM 769 N N . LEU A 1 101 ? 0.578 7.003 -12.768 1.00 91.81 101 LEU A N 1
ATOM 770 C CA . LEU A 1 101 ? 1.753 7.214 -13.627 1.00 91.81 101 LEU A CA 1
ATOM 771 C C . LEU A 1 101 ? 1.882 6.098 -14.667 1.00 91.81 101 LEU A C 1
ATOM 773 O O . LEU A 1 101 ? 2.183 6.380 -15.831 1.00 91.81 101 LEU A O 1
ATOM 777 N N . VAL A 1 102 ? 1.608 4.852 -14.269 1.00 90.94 102 VAL A N 1
ATOM 778 C CA . VAL A 1 102 ? 1.629 3.675 -15.151 1.00 90.94 102 VAL A CA 1
ATOM 779 C C . VAL A 1 102 ? 0.496 3.747 -16.166 1.00 90.94 102 VAL A C 1
ATOM 781 O O . VAL A 1 102 ? 0.749 3.664 -17.368 1.00 90.94 102 VAL A O 1
ATOM 784 N N . LEU A 1 103 ? -0.734 3.995 -15.705 1.00 91.81 103 LEU A N 1
ATOM 785 C CA . LEU A 1 103 ? -1.924 4.074 -16.562 1.00 91.81 103 LEU A CA 1
ATOM 786 C C . LEU A 1 103 ? -1.847 5.215 -17.588 1.00 91.81 103 LEU A C 1
ATOM 788 O O . LEU A 1 103 ? -2.382 5.107 -18.691 1.00 91.81 103 LEU A O 1
ATOM 792 N N . LYS A 1 104 ? -1.162 6.317 -17.256 1.00 89.81 104 LYS A N 1
ATOM 793 C CA . LYS A 1 104 ? -0.939 7.455 -18.168 1.00 89.81 104 LYS A CA 1
ATOM 794 C C . LYS A 1 104 ? 0.317 7.315 -19.032 1.00 89.81 104 LYS A C 1
ATOM 796 O O . LYS A 1 104 ? 0.653 8.252 -19.765 1.00 89.81 104 LYS A O 1
ATOM 801 N N . ASP A 1 105 ? 1.022 6.188 -18.946 1.00 84.56 105 ASP A N 1
ATOM 802 C CA . ASP A 1 105 ? 2.282 5.939 -19.651 1.00 84.56 105 ASP A CA 1
ATOM 803 C C . ASP A 1 105 ? 3.367 6.997 -19.331 1.00 84.56 105 ASP A C 1
ATOM 805 O O . ASP A 1 105 ? 4.282 7.246 -20.109 1.00 84.56 105 ASP A O 1
ATOM 809 N N . VAL A 1 106 ? 3.273 7.667 -18.177 1.00 78.44 106 VAL A N 1
ATOM 810 C CA . VAL A 1 106 ? 4.293 8.596 -17.636 1.00 78.44 106 VAL A CA 1
ATOM 811 C C . VAL A 1 106 ? 5.255 7.834 -16.710 1.00 78.44 106 VAL A C 1
ATOM 813 O O . VAL A 1 106 ? 5.932 8.430 -15.884 1.00 78.44 106 VAL A O 1
ATOM 816 N N . GLY A 1 107 ? 5.269 6.503 -16.818 1.00 67.25 107 GLY A N 1
ATOM 817 C CA . GLY A 1 107 ? 5.902 5.597 -15.868 1.00 67.25 107 GLY A CA 1
ATOM 818 C C . GLY A 1 107 ? 7.421 5.731 -15.761 1.00 67.25 107 GLY A C 1
ATOM 819 O O . GLY A 1 107 ? 8.073 6.552 -16.404 1.00 67.25 107 GLY A O 1
ATOM 820 N N . ILE A 1 108 ? 7.993 4.868 -14.927 1.00 72.69 108 ILE A N 1
ATOM 821 C CA . ILE A 1 108 ? 9.414 4.885 -14.582 1.00 72.69 108 ILE A CA 1
ATOM 822 C C . ILE A 1 108 ? 10.284 4.670 -15.828 1.00 72.69 108 ILE A C 1
ATOM 824 O O . ILE A 1 108 ? 10.019 3.778 -16.645 1.00 72.69 108 ILE A O 1
ATOM 828 N N . HIS A 1 109 ? 11.358 5.461 -15.937 1.00 73.44 109 HIS A N 1
ATOM 829 C CA . HIS A 1 109 ? 12.339 5.385 -17.019 1.00 73.44 109 HIS A CA 1
ATOM 830 C C . HIS A 1 109 ? 12.810 3.929 -17.249 1.00 73.44 109 HIS A C 1
ATOM 832 O O . HIS A 1 109 ? 13.218 3.268 -16.290 1.00 73.44 109 HIS A O 1
ATOM 838 N N . PRO A 1 110 ? 12.848 3.415 -18.499 1.00 73.19 110 PRO A N 1
ATOM 839 C CA . PRO A 1 110 ? 13.145 2.004 -18.786 1.00 73.19 110 PRO A CA 1
ATOM 840 C C . PRO A 1 110 ? 14.438 1.459 -18.160 1.00 73.19 110 PRO A C 1
ATOM 842 O O . PRO A 1 110 ? 14.487 0.305 -17.753 1.00 73.19 110 PRO A O 1
ATOM 845 N N . ILE A 1 111 ? 15.479 2.293 -18.063 1.00 69.56 111 ILE A N 1
ATOM 846 C CA . ILE A 1 111 ? 16.759 1.928 -17.426 1.00 69.56 111 ILE A CA 1
ATOM 847 C C . ILE A 1 111 ? 16.600 1.634 -15.929 1.00 69.56 111 ILE A C 1
ATOM 849 O O . ILE A 1 111 ? 17.255 0.731 -15.422 1.00 69.56 111 ILE A O 1
ATOM 853 N N . ILE A 1 112 ? 15.741 2.373 -15.225 1.00 71.31 112 ILE A N 1
ATOM 854 C CA . ILE A 1 112 ? 15.496 2.124 -13.804 1.00 71.31 112 ILE A CA 1
ATOM 855 C C . ILE A 1 112 ? 14.743 0.803 -13.661 1.00 71.31 112 ILE A C 1
ATOM 857 O O . ILE A 1 112 ? 15.187 -0.046 -12.907 1.00 71.31 112 ILE A O 1
ATOM 861 N N . ARG A 1 113 ? 13.727 0.531 -14.491 1.00 74.62 113 ARG A N 1
ATOM 862 C CA . ARG A 1 113 ? 13.034 -0.776 -14.503 1.00 74.62 113 ARG A CA 1
ATOM 863 C C . ARG A 1 113 ? 13.981 -1.973 -14.671 1.00 74.62 113 ARG A C 1
ATOM 865 O O . ARG A 1 113 ? 13.759 -3.025 -14.083 1.00 74.62 113 ARG A O 1
ATOM 872 N N . GLU A 1 114 ? 15.052 -1.821 -15.450 1.00 70.56 114 GLU A N 1
ATOM 873 C CA . GLU A 1 114 ? 16.072 -2.865 -15.616 1.00 70.56 114 GLU A CA 1
ATOM 874 C C . GLU A 1 114 ? 16.833 -3.152 -14.312 1.00 70.56 114 GLU A C 1
ATOM 876 O O . GLU A 1 114 ? 17.107 -4.314 -14.017 1.00 70.56 114 GLU A O 1
ATOM 881 N N . ALA A 1 115 ? 17.131 -2.121 -13.514 1.00 67.88 115 ALA A N 1
ATOM 882 C CA . ALA A 1 115 ? 17.808 -2.278 -12.226 1.00 67.88 115 ALA A CA 1
ATOM 883 C C . ALA A 1 115 ? 16.978 -3.120 -11.240 1.00 67.88 115 ALA A C 1
ATOM 885 O O . ALA A 1 115 ? 17.538 -3.918 -10.493 1.00 67.88 115 ALA A O 1
ATOM 886 N N . PHE A 1 116 ? 15.648 -3.025 -11.316 1.00 67.88 116 PHE A N 1
ATOM 887 C CA . PHE A 1 116 ? 14.718 -3.784 -10.477 1.00 67.88 116 PHE A CA 1
ATOM 888 C C . PHE A 1 116 ? 14.337 -5.159 -11.052 1.00 67.88 116 PHE A C 1
ATOM 890 O O . PHE A 1 116 ? 13.630 -5.929 -10.405 1.00 67.88 116 PHE A O 1
ATOM 897 N N . ARG A 1 117 ? 14.811 -5.536 -12.250 1.00 62.28 117 ARG A N 1
ATOM 898 C CA . ARG A 1 117 ? 14.474 -6.846 -12.843 1.00 62.28 117 ARG A CA 1
ATOM 899 C C . ARG A 1 117 ? 14.954 -8.021 -11.981 1.00 62.28 117 ARG A C 1
ATOM 901 O O . ARG A 1 117 ? 14.321 -9.079 -12.026 1.00 62.28 117 ARG A O 1
ATOM 908 N N . PHE A 1 118 ? 16.058 -7.841 -11.255 1.00 53.56 118 PHE A N 1
ATOM 909 C CA . PHE A 1 118 ? 16.685 -8.863 -10.409 1.00 53.56 118 PHE A CA 1
ATOM 910 C C . PHE A 1 118 ? 16.154 -8.896 -8.972 1.00 53.56 118 PHE A C 1
ATOM 912 O O . PHE A 1 118 ? 16.692 -9.655 -8.172 1.00 53.56 118 PHE A O 1
ATOM 919 N N . VAL A 1 119 ? 15.136 -8.096 -8.640 1.00 62.47 119 VAL A N 1
ATOM 920 C CA . VAL A 1 119 ? 14.451 -8.222 -7.348 1.00 62.47 119 VAL A CA 1
ATOM 921 C C . VAL A 1 119 ? 13.839 -9.623 -7.265 1.00 62.47 119 VAL A C 1
ATOM 923 O O . VAL A 1 119 ? 13.242 -10.097 -8.237 1.00 62.47 119 VAL A O 1
ATOM 926 N N . GLU A 1 120 ? 14.076 -10.302 -6.140 1.00 58.78 120 GLU A N 1
ATOM 927 C CA . GLU A 1 120 ? 13.791 -11.733 -5.972 1.00 58.78 120 GLU A CA 1
ATOM 928 C C . GLU A 1 120 ? 12.288 -12.044 -5.999 1.00 58.78 120 GLU A C 1
ATOM 930 O O . GLU A 1 120 ? 11.905 -13.113 -6.470 1.00 58.78 120 GLU A O 1
ATOM 935 N N . GLU A 1 121 ? 11.437 -11.096 -5.603 1.00 69.12 121 GLU A N 1
ATOM 936 C CA . GLU A 1 121 ? 9.986 -11.276 -5.511 1.00 69.12 121 GLU A CA 1
ATOM 937 C C . GLU A 1 121 ? 9.226 -10.308 -6.427 1.00 69.12 121 GLU A C 1
ATOM 939 O O . GLU A 1 121 ? 9.600 -9.144 -6.600 1.00 69.12 121 GLU A O 1
ATOM 944 N N . ARG A 1 122 ? 8.147 -10.798 -7.047 1.00 78.12 122 ARG A N 1
ATOM 945 C CA . ARG A 1 122 ? 7.248 -10.019 -7.905 1.00 78.12 122 ARG A CA 1
ATOM 946 C C . ARG A 1 122 ? 5.803 -10.251 -7.521 1.00 78.12 122 ARG A C 1
ATOM 948 O O . ARG A 1 122 ? 5.433 -11.363 -7.155 1.00 78.12 122 ARG A O 1
ATOM 955 N N . LEU A 1 123 ? 4.993 -9.213 -7.701 1.00 85.62 123 LEU A N 1
ATOM 956 C CA . LEU A 1 123 ? 3.545 -9.334 -7.677 1.00 85.62 123 LEU A CA 1
ATOM 957 C C . LEU A 1 123 ? 2.999 -9.587 -9.077 1.00 85.62 123 LEU A C 1
ATOM 959 O O . LEU A 1 123 ? 3.440 -8.973 -10.050 1.00 85.62 123 LEU A O 1
ATOM 963 N N . VAL A 1 124 ? 2.020 -10.482 -9.163 1.00 87.06 124 VAL A N 1
ATOM 964 C CA . VAL A 1 124 ? 1.267 -10.767 -10.385 1.00 87.06 124 VAL A CA 1
ATOM 965 C C . VAL A 1 124 ? -0.226 -10.762 -10.113 1.00 87.06 124 VAL A C 1
ATOM 967 O O . VAL A 1 124 ? -0.677 -11.076 -9.012 1.00 87.06 124 VAL A O 1
ATOM 970 N N . ARG A 1 125 ? -0.987 -10.424 -11.152 1.00 91.12 125 ARG A N 1
ATOM 971 C CA . ARG A 1 125 ? -2.437 -10.564 -11.204 1.00 91.12 125 ARG A CA 1
ATOM 972 C C . ARG A 1 125 ? -2.764 -11.797 -12.041 1.00 91.12 125 ARG A C 1
ATOM 974 O O . ARG A 1 125 ? -2.169 -11.988 -13.095 1.00 91.12 125 ARG A O 1
ATOM 981 N N . ALA A 1 126 ? -3.703 -12.609 -11.572 1.00 90.00 126 ALA A N 1
ATOM 982 C CA . ALA A 1 126 ? -4.132 -13.815 -12.263 1.00 90.00 126 ALA A CA 1
ATOM 983 C C . ALA A 1 126 ? -5.652 -14.016 -12.131 1.00 90.00 126 ALA A C 1
ATOM 985 O O . ALA A 1 126 ? -6.175 -14.231 -11.041 1.00 90.00 126 ALA A O 1
ATOM 986 N N . GLU A 1 127 ? -6.383 -13.958 -13.241 1.00 91.75 127 GLU A N 1
ATOM 987 C CA . GLU A 1 127 ? -7.805 -14.285 -13.328 1.00 91.75 127 GLU A CA 1
ATOM 988 C C . GLU A 1 127 ? -8.024 -15.795 -13.448 1.00 91.75 127 GLU A C 1
ATOM 990 O O . GLU A 1 127 ? -7.611 -16.440 -14.412 1.00 91.75 127 GLU A O 1
ATOM 995 N N . VAL A 1 128 ? -8.770 -16.365 -12.506 1.00 92.06 128 VAL A N 1
ATOM 996 C CA . VAL A 1 128 ? -9.095 -17.792 -12.493 1.00 92.06 128 VAL A CA 1
ATOM 997 C C . VAL A 1 128 ? -10.189 -18.087 -13.516 1.00 92.06 128 VAL A C 1
ATOM 999 O O . VAL A 1 128 ? -11.378 -17.857 -13.272 1.00 92.06 128 VAL A O 1
ATOM 1002 N N . LYS A 1 129 ? -9.817 -18.636 -14.675 1.00 90.38 129 LYS A N 1
ATOM 1003 C CA . LYS A 1 129 ? -10.800 -19.028 -15.697 1.00 90.38 129 LYS A CA 1
ATOM 1004 C C . LYS A 1 129 ? -11.659 -20.225 -15.245 1.00 90.38 129 LYS A C 1
ATOM 1006 O O . LYS A 1 129 ? -11.202 -21.048 -14.453 1.00 90.38 129 LYS A O 1
ATOM 1011 N N . PRO A 1 130 ? -12.897 -20.382 -15.760 1.00 86.81 130 PRO A N 1
ATOM 1012 C CA . PRO A 1 130 ? -13.786 -21.482 -15.366 1.00 86.81 130 PRO A CA 1
ATOM 1013 C C . PRO A 1 130 ? -13.239 -22.899 -15.595 1.00 86.81 130 PRO A C 1
ATOM 1015 O O . PRO A 1 130 ? -13.680 -23.828 -14.926 1.00 86.81 130 PRO A O 1
ATOM 1018 N N . ASP A 1 131 ? -12.318 -23.081 -16.544 1.00 86.44 131 ASP A N 1
ATOM 1019 C CA . ASP A 1 131 ? -11.639 -24.349 -16.838 1.00 86.44 131 ASP A CA 1
ATOM 1020 C C . ASP A 1 131 ? -10.260 -24.472 -16.166 1.00 86.44 131 ASP A C 1
ATOM 1022 O O . ASP A 1 131 ? -9.521 -25.419 -16.450 1.00 86.44 131 ASP A O 1
ATOM 1026 N N . SER A 1 132 ? -9.902 -23.529 -15.288 1.00 86.88 132 SER A N 1
ATOM 1027 C CA . SER A 1 132 ? -8.606 -23.505 -14.620 1.00 86.88 132 SER A CA 1
ATOM 1028 C C . SER A 1 132 ? -8.463 -24.661 -13.614 1.00 86.88 132 SER A C 1
ATOM 1030 O O . SER A 1 132 ? -9.376 -24.914 -12.824 1.00 86.88 132 SER A O 1
ATOM 1032 N N . PRO A 1 133 ? -7.310 -25.359 -13.582 1.00 85.38 133 PRO A N 1
ATOM 1033 C CA . PRO A 1 133 ? -7.060 -26.474 -12.668 1.00 85.38 133 PRO A CA 1
ATOM 1034 C C . PRO A 1 133 ? -6.936 -26.068 -11.191 1.00 85.38 133 PRO A C 1
ATOM 1036 O O . PRO A 1 133 ? -6.842 -26.958 -10.344 1.00 85.38 133 PRO A O 1
ATOM 1039 N N . ILE A 1 134 ? -6.886 -24.767 -10.880 1.00 88.12 134 ILE A N 1
ATOM 1040 C CA . ILE A 1 134 ? -6.863 -24.257 -9.499 1.00 88.12 134 ILE A CA 1
ATOM 1041 C C . ILE A 1 134 ? -8.263 -23.894 -8.981 1.00 88.12 134 ILE A C 1
ATOM 1043 O O . ILE A 1 134 ? -8.430 -23.689 -7.784 1.00 88.12 134 ILE A O 1
ATOM 1047 N N . ALA A 1 135 ? -9.284 -23.858 -9.846 1.00 89.75 135 ALA A N 1
ATOM 1048 C CA . ALA A 1 135 ? -10.654 -23.592 -9.422 1.00 89.75 135 ALA A CA 1
ATOM 1049 C C . ALA A 1 135 ? -11.195 -24.738 -8.543 1.00 89.75 135 ALA A C 1
ATOM 1051 O O . ALA A 1 135 ? -11.139 -25.910 -8.922 1.00 89.75 135 ALA A O 1
ATOM 1052 N N . GLY A 1 136 ? -11.747 -24.388 -7.381 1.00 89.50 136 GLY A N 1
ATOM 1053 C CA . GLY A 1 136 ? -12.263 -25.318 -6.376 1.00 89.50 136 GLY A CA 1
ATOM 1054 C C . GLY A 1 136 ? -11.203 -25.908 -5.440 1.00 89.50 136 GLY A C 1
ATOM 1055 O O . GLY A 1 136 ? -11.548 -26.776 -4.640 1.00 89.50 136 GLY A O 1
ATOM 1056 N N . LYS A 1 137 ? -9.938 -25.476 -5.540 1.00 90.50 137 LYS A N 1
ATOM 1057 C CA . LYS A 1 137 ? -8.877 -25.818 -4.579 1.00 90.50 137 LYS A CA 1
ATOM 1058 C C . LYS A 1 137 ? -8.799 -24.795 -3.454 1.00 90.50 137 LYS A C 1
ATOM 1060 O O . LYS A 1 137 ? -9.191 -23.644 -3.653 1.00 90.50 137 LYS A O 1
ATOM 1065 N N . THR A 1 138 ? -8.264 -25.186 -2.302 1.00 92.12 138 THR A N 1
ATOM 1066 C CA . THR A 1 138 ? -7.912 -24.220 -1.247 1.00 92.12 138 THR A CA 1
ATOM 1067 C C . THR A 1 138 ? -6.530 -23.618 -1.492 1.00 92.12 138 THR A C 1
ATOM 1069 O O . THR A 1 138 ? -5.716 -24.199 -2.212 1.00 92.12 138 THR A O 1
ATOM 1072 N N . LEU A 1 139 ? -6.243 -22.457 -0.901 1.00 88.94 139 LEU A N 1
ATOM 1073 C CA . LEU A 1 139 ? -4.931 -21.815 -1.034 1.00 88.94 139 LEU A CA 1
ATOM 1074 C C . LEU A 1 139 ? -3.786 -22.699 -0.526 1.00 88.94 139 LEU A C 1
ATOM 1076 O O . LEU A 1 139 ? -2.793 -22.857 -1.230 1.00 88.94 139 LEU A O 1
ATOM 1080 N N . GLY A 1 140 ? -3.971 -23.392 0.600 1.00 85.19 140 GLY A N 1
ATOM 1081 C CA . GLY A 1 140 ? -2.981 -24.342 1.120 1.00 85.19 140 GLY A CA 1
ATOM 1082 C C . GLY A 1 140 ? -2.715 -25.546 0.202 1.00 85.19 140 GLY A C 1
ATOM 1083 O O . GLY A 1 140 ? -1.706 -26.231 0.350 1.00 85.19 140 GLY A O 1
ATOM 1084 N N . GLU A 1 141 ? -3.582 -25.826 -0.779 1.00 84.31 141 GLU A N 1
ATOM 1085 C CA . GLU A 1 141 ? -3.330 -26.844 -1.814 1.00 84.31 141 GLU A CA 1
ATOM 1086 C C . GLU A 1 141 ? -2.488 -26.313 -2.988 1.00 84.31 141 GLU A C 1
ATOM 1088 O O . GLU A 1 141 ? -2.024 -27.103 -3.818 1.00 84.31 141 GLU A O 1
ATOM 1093 N N . LEU A 1 142 ? -2.306 -24.993 -3.081 1.00 77.94 142 LEU A N 1
ATOM 1094 C CA . LEU A 1 142 ? -1.435 -24.324 -4.051 1.00 77.94 142 LEU A CA 1
ATOM 1095 C C . LEU A 1 142 ? -0.005 -24.124 -3.513 1.00 77.94 142 LEU A C 1
ATOM 1097 O O . LEU A 1 142 ? 0.901 -23.885 -4.313 1.00 77.94 142 LEU A O 1
ATOM 1101 N N . ASP A 1 143 ? 0.187 -24.262 -2.195 1.00 67.38 143 ASP A N 1
ATOM 1102 C CA . ASP A 1 143 ? 1.339 -23.764 -1.430 1.00 67.38 143 ASP A CA 1
ATOM 1103 C C . ASP A 1 143 ? 2.587 -24.680 -1.426 1.00 67.38 143 ASP A C 1
ATOM 1105 O O . ASP A 1 143 ? 2.891 -25.405 -0.471 1.00 67.38 143 ASP A O 1
ATOM 1109 N N . PRO A 1 144 ? 3.292 -24.761 -2.565 1.00 57.56 144 PRO A N 1
ATOM 1110 C CA . PRO A 1 144 ? 4.753 -24.618 -2.503 1.00 57.56 144 PRO A CA 1
ATOM 1111 C C . PRO A 1 144 ? 5.379 -23.626 -3.504 1.00 57.56 144 PRO A C 1
ATOM 1113 O O . PRO A 1 144 ? 6.606 -23.554 -3.560 1.00 57.56 144 PRO A O 1
ATOM 1116 N N . TRP A 1 145 ? 4.600 -22.910 -4.324 1.00 67.44 145 TRP A N 1
ATOM 1117 C CA . TRP A 1 145 ? 5.156 -22.152 -5.464 1.00 67.44 145 TRP A CA 1
ATOM 1118 C C . TRP A 1 145 ? 4.956 -20.629 -5.365 1.00 67.44 145 TRP A C 1
ATOM 1120 O O . TRP A 1 145 ? 5.854 -19.877 -5.724 1.00 67.44 145 TRP A O 1
ATOM 1130 N N . VAL A 1 146 ? 3.821 -20.147 -4.856 1.00 76.56 146 VAL A N 1
ATOM 1131 C CA . VAL A 1 146 ? 3.466 -18.714 -4.828 1.00 76.56 146 VAL A CA 1
ATOM 1132 C C . VAL A 1 146 ? 2.551 -18.403 -3.650 1.00 76.56 146 VAL A C 1
ATOM 1134 O O . VAL A 1 146 ? 1.638 -19.172 -3.361 1.00 76.56 146 VAL A O 1
ATOM 1137 N N . GLU A 1 147 ? 2.756 -17.254 -3.013 1.00 87.81 147 GLU A N 1
ATOM 1138 C CA . GLU A 1 147 ? 1.923 -16.771 -1.911 1.00 87.81 147 GLU A CA 1
ATOM 1139 C C . GLU A 1 147 ? 0.779 -15.915 -2.468 1.00 87.81 147 GLU A C 1
ATOM 1141 O O . GLU A 1 147 ? 1.016 -14.885 -3.098 1.00 87.81 147 GLU A O 1
ATOM 1146 N N . VAL A 1 148 ? -0.477 -16.320 -2.264 1.00 90.50 148 VAL A N 1
ATOM 1147 C CA . VAL A 1 148 ? -1.640 -15.501 -2.648 1.00 90.50 148 VAL A CA 1
ATOM 1148 C C . VAL A 1 148 ? -1.929 -14.502 -1.534 1.00 90.50 148 VAL A C 1
ATOM 1150 O O . VAL A 1 148 ? -2.490 -14.861 -0.506 1.00 90.50 148 VAL A O 1
ATOM 1153 N N . ILE A 1 149 ? -1.586 -13.235 -1.759 1.00 92.00 149 ILE A N 1
ATOM 1154 C CA . ILE A 1 149 ? -1.724 -12.167 -0.758 1.00 92.00 149 ILE A CA 1
ATOM 1155 C C . ILE A 1 149 ? -3.069 -11.438 -0.837 1.00 92.00 149 ILE A C 1
ATOM 1157 O O . ILE A 1 149 ? -3.472 -10.787 0.123 1.00 92.00 149 ILE A O 1
ATOM 1161 N N . ALA A 1 150 ? -3.795 -11.547 -1.957 1.00 94.38 150 ALA A N 1
ATOM 1162 C CA . ALA A 1 150 ? -5.164 -11.047 -2.038 1.00 94.38 150 ALA A CA 1
ATOM 1163 C C . ALA A 1 150 ? -6.017 -11.779 -3.076 1.00 94.38 150 ALA A C 1
ATOM 1165 O O . ALA A 1 150 ? -5.532 -12.271 -4.096 1.00 94.38 150 ALA A O 1
ATOM 1166 N N . ILE A 1 151 ? -7.326 -11.790 -2.832 1.00 95.44 151 ILE A N 1
ATOM 1167 C CA . ILE A 1 151 ? -8.347 -12.279 -3.756 1.00 95.44 151 ILE A CA 1
ATOM 1168 C C . ILE A 1 151 ? -9.395 -11.188 -3.933 1.00 95.44 151 ILE A C 1
ATOM 1170 O O . ILE A 1 151 ? -10.083 -10.818 -2.977 1.00 95.44 151 ILE A O 1
ATOM 1174 N N . ARG A 1 152 ? -9.588 -10.724 -5.170 1.00 94.94 152 ARG A N 1
ATOM 1175 C CA . ARG A 1 152 ? -10.787 -9.967 -5.529 1.00 94.94 152 ARG A CA 1
ATOM 1176 C C . ARG A 1 152 ? -11.840 -10.910 -6.083 1.00 94.94 152 ARG A C 1
ATOM 1178 O O . ARG A 1 152 ? -11.663 -11.518 -7.139 1.00 94.94 152 ARG A O 1
ATOM 1185 N N . ARG A 1 153 ? -12.969 -10.969 -5.382 1.00 93.81 153 ARG A N 1
ATOM 1186 C CA . ARG A 1 153 ? -14.145 -11.753 -5.752 1.00 93.81 153 ARG A CA 1
ATOM 1187 C C . ARG A 1 153 ? -15.313 -10.808 -5.957 1.00 93.81 153 ARG A C 1
ATOM 1189 O O . ARG A 1 153 ? -15.793 -10.179 -5.014 1.00 93.81 153 ARG A O 1
ATOM 1196 N N . ASP A 1 154 ? -15.745 -10.681 -7.206 1.00 88.88 154 ASP A N 1
ATOM 1197 C CA . ASP A 1 154 ? -16.719 -9.675 -7.627 1.00 88.88 154 ASP A CA 1
ATOM 1198 C C . ASP A 1 154 ? -16.272 -8.249 -7.233 1.00 88.88 154 ASP A C 1
ATOM 1200 O O . ASP A 1 154 ? -15.322 -7.707 -7.807 1.00 88.88 154 ASP A O 1
ATOM 1204 N N . SER A 1 155 ? -16.954 -7.642 -6.256 1.00 83.56 155 SER A N 1
ATOM 1205 C CA . SER A 1 155 ? -16.671 -6.310 -5.697 1.00 83.56 155 SER A CA 1
ATOM 1206 C C . SER A 1 155 ? -16.143 -6.362 -4.259 1.00 83.56 155 SER A C 1
ATOM 1208 O O . SER A 1 155 ? -16.175 -5.349 -3.567 1.00 83.56 155 SER A O 1
ATOM 1210 N N . GLN A 1 156 ? -15.726 -7.536 -3.785 1.00 88.06 156 GLN A N 1
ATOM 1211 C CA . GLN A 1 156 ? -15.167 -7.728 -2.451 1.00 88.06 156 GLN A CA 1
ATOM 1212 C C . GLN A 1 156 ? -13.697 -8.122 -2.530 1.00 88.06 156 GLN A C 1
ATOM 1214 O O . GLN A 1 156 ? -13.270 -8.795 -3.472 1.00 88.06 156 GLN A O 1
ATOM 1219 N N . TRP A 1 157 ? -12.957 -7.726 -1.501 1.00 93.56 157 TRP A N 1
ATOM 1220 C CA . TRP A 1 157 ? -11.556 -8.057 -1.312 1.00 93.56 157 TRP A CA 1
ATOM 1221 C C . TRP A 1 157 ? -11.397 -8.986 -0.112 1.00 93.56 157 TRP A C 1
ATOM 1223 O O . TRP A 1 157 ? -12.034 -8.791 0.922 1.00 93.56 157 TRP A O 1
ATOM 1233 N N . ILE A 1 158 ? -10.557 -10.002 -0.275 1.00 93.50 158 ILE A N 1
ATOM 1234 C CA . ILE A 1 158 ? -10.041 -10.848 0.798 1.00 93.50 158 ILE A CA 1
ATOM 1235 C C . ILE A 1 158 ? -8.533 -10.626 0.784 1.00 93.50 158 ILE A C 1
ATOM 1237 O O . ILE A 1 158 ? -7.875 -11.020 -0.177 1.00 93.50 158 ILE A O 1
ATOM 1241 N N . ILE A 1 159 ? -8.014 -9.934 1.790 1.00 93.25 159 ILE A N 1
ATOM 1242 C CA . ILE A 1 159 ? -6.604 -9.545 1.887 1.00 93.25 159 ILE A CA 1
ATOM 1243 C C . ILE A 1 159 ? -5.949 -10.445 2.929 1.00 93.25 159 ILE A C 1
ATOM 1245 O O . ILE A 1 159 ? -6.584 -10.750 3.936 1.00 93.25 159 ILE A O 1
ATOM 1249 N N . TYR A 1 160 ? -4.734 -10.909 2.641 1.00 91.44 160 TYR A N 1
ATOM 1250 C CA . TYR A 1 160 ? -4.019 -11.930 3.410 1.00 91.44 160 TYR A CA 1
ATOM 1251 C C . TYR A 1 160 ? -4.921 -13.134 3.746 1.00 91.44 160 TYR A C 1
ATOM 1253 O O . TYR A 1 160 ? -5.180 -13.422 4.916 1.00 91.44 160 TYR A O 1
ATOM 1261 N N . PRO A 1 161 ? -5.493 -13.794 2.716 1.00 92.25 161 PRO A N 1
ATOM 1262 C CA . PRO A 1 161 ? -6.409 -14.909 2.915 1.00 92.25 161 PRO A CA 1
ATOM 1263 C C . PRO A 1 161 ? -5.726 -16.089 3.620 1.00 92.25 161 PRO A C 1
ATOM 1265 O O . PRO A 1 161 ? -4.588 -16.431 3.322 1.00 92.25 161 PRO A O 1
ATOM 1268 N N . GLU A 1 162 ? -6.468 -16.753 4.502 1.00 91.44 162 GLU A N 1
ATOM 1269 C CA . GLU A 1 162 ? -6.034 -17.987 5.165 1.00 91.44 162 GLU A CA 1
ATOM 1270 C C . GLU A 1 162 ? -5.967 -19.175 4.179 1.00 91.44 162 GLU A C 1
ATOM 1272 O O . GLU A 1 162 ? -6.681 -19.222 3.171 1.00 91.44 162 GLU A O 1
ATOM 1277 N N . ASP A 1 163 ? -5.168 -20.194 4.508 1.00 89.88 163 ASP A N 1
ATOM 1278 C CA . ASP A 1 163 ? -4.922 -21.370 3.653 1.00 89.88 163 ASP A CA 1
ATOM 1279 C C . ASP A 1 163 ? -6.180 -22.192 3.313 1.00 89.88 163 ASP A C 1
ATOM 1281 O O . ASP A 1 163 ? -6.197 -22.962 2.343 1.00 89.88 163 ASP A O 1
ATOM 1285 N N . ASP A 1 164 ? -7.236 -22.074 4.119 1.00 91.31 164 ASP A N 1
ATOM 1286 C CA . ASP A 1 164 ? -8.497 -22.795 3.946 1.00 91.31 164 ASP A CA 1
ATOM 1287 C C . ASP A 1 164 ? -9.466 -22.109 2.967 1.00 91.31 164 ASP A C 1
ATOM 1289 O O . ASP A 1 164 ? -10.504 -22.683 2.617 1.00 91.31 164 ASP A O 1
ATOM 1293 N N . VAL A 1 165 ? -9.124 -20.914 2.472 1.00 93.19 165 VAL A N 1
ATOM 1294 C CA . VAL A 1 165 ? -9.940 -20.180 1.504 1.00 93.19 165 VAL A CA 1
ATOM 1295 C C . VAL A 1 165 ? -9.959 -20.912 0.159 1.00 93.19 165 VAL A C 1
ATOM 1297 O O . VAL A 1 165 ? -8.932 -21.145 -0.473 1.00 93.19 165 VAL A O 1
ATOM 1300 N N . GLU A 1 166 ? -11.162 -21.257 -0.307 1.00 93.81 166 GLU A N 1
ATOM 1301 C CA . GLU A 1 166 ? -11.378 -21.887 -1.615 1.00 93.81 166 GLU A CA 1
ATOM 1302 C C . GLU A 1 166 ? -11.318 -20.854 -2.751 1.00 93.81 166 GLU A C 1
ATOM 1304 O O . GLU A 1 166 ? -12.036 -19.843 -2.727 1.00 93.81 166 GLU A O 1
ATOM 1309 N N . VAL A 1 167 ? -10.515 -21.151 -3.773 1.00 92.81 167 VAL A N 1
ATOM 1310 C CA . VAL A 1 167 ? -10.392 -20.395 -5.023 1.00 92.81 167 VAL A CA 1
ATOM 1311 C C . VAL A 1 167 ? -11.571 -20.702 -5.941 1.00 92.81 167 VAL A C 1
ATOM 1313 O O . VAL A 1 167 ? -11.880 -21.860 -6.222 1.00 92.81 167 VAL A O 1
ATOM 1316 N N . LYS A 1 168 ? -12.224 -19.668 -6.468 1.00 93.94 168 LYS A N 1
ATOM 1317 C CA . LYS A 1 168 ? -13.405 -19.789 -7.330 1.00 93.94 168 LYS A CA 1
ATOM 1318 C C . LYS A 1 168 ? -13.122 -19.273 -8.732 1.00 93.94 168 LYS A C 1
ATOM 1320 O O . LYS A 1 168 ? -12.326 -18.366 -8.943 1.00 93.94 168 LYS A O 1
ATOM 1325 N N . ALA A 1 169 ? -13.824 -19.840 -9.708 1.00 93.19 169 ALA A N 1
ATOM 1326 C CA . ALA A 1 169 ? -13.815 -19.305 -11.062 1.00 93.19 169 ALA A CA 1
ATOM 1327 C C . ALA A 1 169 ? -14.309 -17.848 -11.066 1.00 93.19 169 ALA A C 1
ATOM 1329 O O . ALA A 1 169 ? -15.349 -17.546 -10.479 1.00 93.19 169 ALA A O 1
ATOM 1330 N N . GLY A 1 170 ? -13.581 -16.975 -11.759 1.00 92.38 170 GLY A N 1
ATOM 1331 C CA . GLY A 1 170 ? -13.814 -15.532 -11.789 1.00 92.38 170 GLY A CA 1
ATOM 1332 C C . GLY A 1 170 ? -13.096 -14.749 -10.687 1.00 92.38 170 GLY A C 1
ATOM 1333 O O . GLY A 1 170 ? -13.126 -13.520 -10.730 1.00 92.38 170 GLY A O 1
ATOM 1334 N N . ASP A 1 171 ? -12.437 -15.424 -9.740 1.00 95.19 171 ASP A N 1
ATOM 1335 C CA . ASP A 1 171 ? -11.555 -14.751 -8.790 1.00 95.19 171 ASP A CA 1
ATOM 1336 C C . ASP A 1 171 ? -10.368 -14.117 -9.516 1.00 95.19 171 ASP A C 1
ATOM 1338 O O . ASP A 1 171 ? -9.846 -14.658 -10.495 1.00 95.19 171 ASP A O 1
ATOM 1342 N N . ILE A 1 172 ? -9.921 -12.981 -8.995 1.00 94.06 172 ILE A N 1
ATOM 1343 C CA . ILE A 1 172 ? -8.659 -12.351 -9.370 1.00 94.06 172 ILE A CA 1
ATOM 1344 C C . ILE A 1 172 ? -7.703 -12.539 -8.207 1.00 94.06 172 ILE A C 1
ATOM 1346 O O . ILE A 1 172 ? -7.921 -11.984 -7.130 1.00 94.06 172 ILE A O 1
ATOM 1350 N N . LEU A 1 173 ? -6.671 -13.340 -8.428 1.00 93.44 173 LEU A N 1
ATOM 1351 C CA . LEU A 1 173 ? -5.624 -13.601 -7.458 1.00 93.44 173 LEU A CA 1
ATOM 1352 C C . LEU A 1 173 ? -4.520 -12.566 -7.637 1.00 93.44 173 LEU A C 1
ATOM 1354 O O . LEU A 1 173 ? -4.064 -12.320 -8.755 1.00 93.44 173 LEU A O 1
ATOM 1358 N N . ILE A 1 174 ? -4.092 -11.988 -6.525 1.00 92.69 174 ILE A N 1
ATOM 1359 C CA . ILE A 1 174 ? -2.851 -11.240 -6.418 1.00 92.69 174 ILE A CA 1
ATOM 1360 C C . ILE A 1 174 ? -1.875 -12.134 -5.674 1.00 92.69 174 ILE A C 1
ATOM 1362 O O . ILE A 1 174 ? -2.152 -12.545 -4.546 1.00 92.69 174 ILE A O 1
ATOM 1366 N N . ALA A 1 175 ? -0.755 -12.450 -6.313 1.00 90.56 175 ALA A N 1
ATOM 1367 C CA . ALA A 1 175 ? 0.222 -13.369 -5.754 1.00 90.56 175 ALA A CA 1
ATOM 1368 C C . ALA A 1 175 ? 1.633 -12.798 -5.783 1.00 90.56 175 ALA A C 1
ATOM 1370 O O . ALA A 1 175 ? 2.001 -12.088 -6.720 1.00 90.56 175 ALA A O 1
ATOM 1371 N N . ARG A 1 176 ? 2.408 -13.156 -4.762 1.00 87.19 176 ARG A N 1
ATOM 1372 C CA . ARG A 1 176 ? 3.818 -12.841 -4.581 1.00 87.19 176 ARG A CA 1
ATOM 1373 C C . ARG A 1 176 ? 4.656 -14.100 -4.766 1.00 87.19 176 ARG A C 1
ATOM 1375 O O . ARG A 1 176 ? 4.289 -15.187 -4.325 1.00 87.19 176 ARG A O 1
ATOM 1382 N N . GLY A 1 177 ? 5.792 -13.956 -5.430 1.00 84.00 177 GLY A N 1
ATOM 1383 C CA . GLY A 1 177 ? 6.775 -15.026 -5.532 1.00 84.00 177 GLY A CA 1
ATOM 1384 C C . GLY A 1 177 ? 7.862 -14.709 -6.540 1.00 84.00 177 GLY A C 1
ATOM 1385 O O . GLY A 1 177 ? 7.867 -13.644 -7.167 1.00 84.00 177 GLY A O 1
ATOM 1386 N N . ALA A 1 178 ? 8.783 -15.648 -6.718 1.00 80.94 178 ALA A N 1
ATOM 1387 C CA . ALA A 1 178 ? 9.817 -15.496 -7.721 1.00 80.94 178 ALA A CA 1
ATOM 1388 C C . ALA A 1 178 ? 9.225 -15.557 -9.152 1.00 80.94 178 ALA A C 1
ATOM 1390 O O . ALA A 1 178 ? 8.098 -16.022 -9.378 1.00 80.94 178 ALA A O 1
ATOM 1391 N N . PRO A 1 179 ? 9.933 -15.005 -10.158 1.00 76.31 179 PRO A N 1
ATOM 1392 C CA . PRO A 1 179 ? 9.371 -14.819 -11.498 1.00 76.31 179 PRO A CA 1
ATOM 1393 C C . PRO A 1 179 ? 8.946 -16.113 -12.201 1.00 76.31 179 PRO A C 1
ATOM 1395 O O . PRO A 1 179 ? 8.081 -16.076 -13.073 1.00 76.31 179 PRO A O 1
ATOM 1398 N N . ALA A 1 180 ? 9.587 -17.241 -11.879 1.00 77.12 180 ALA A N 1
ATOM 1399 C CA . ALA A 1 180 ? 9.275 -18.521 -12.504 1.00 77.12 180 ALA A CA 1
ATOM 1400 C C . ALA A 1 180 ? 7.951 -19.077 -11.969 1.00 77.12 180 ALA A C 1
ATOM 1402 O O . ALA A 1 180 ? 7.097 -19.507 -12.741 1.00 77.12 180 ALA A O 1
ATOM 1403 N N . GLU A 1 181 ? 7.771 -19.009 -10.656 1.00 80.75 181 GLU A N 1
ATOM 1404 C CA . GLU A 1 181 ? 6.627 -19.550 -9.945 1.00 80.75 181 GLU A CA 1
ATOM 1405 C C . GLU A 1 181 ? 5.371 -18.699 -10.175 1.00 80.75 181 GLU A C 1
ATOM 1407 O O . GLU A 1 181 ? 4.292 -19.219 -10.456 1.00 80.75 181 GLU A O 1
ATOM 1412 N N . THR A 1 182 ? 5.519 -17.372 -10.156 1.00 80.31 182 THR A N 1
ATOM 1413 C CA . THR A 1 182 ? 4.438 -16.438 -10.515 1.00 80.31 182 THR A CA 1
ATOM 1414 C C . THR A 1 182 ? 4.011 -16.580 -11.976 1.00 80.31 182 THR A C 1
ATOM 1416 O O . THR A 1 182 ? 2.819 -16.516 -12.275 1.00 80.31 182 THR A O 1
ATOM 1419 N N . GLY A 1 183 ? 4.953 -16.852 -12.886 1.00 78.50 183 GLY A N 1
ATOM 1420 C CA . GLY A 1 183 ? 4.648 -17.192 -14.276 1.00 78.50 183 GLY A CA 1
ATOM 1421 C C . GLY A 1 183 ? 3.836 -18.483 -14.409 1.00 78.50 183 GLY A C 1
ATOM 1422 O O . GLY A 1 183 ? 2.865 -18.517 -15.164 1.00 78.50 183 GLY A O 1
ATOM 1423 N N . GLU A 1 184 ? 4.179 -19.524 -13.645 1.00 80.69 184 GLU A N 1
ATOM 1424 C CA . GLU A 1 184 ? 3.422 -20.782 -13.612 1.00 80.69 184 GLU A CA 1
ATOM 1425 C C . GLU A 1 184 ? 1.989 -20.569 -13.101 1.00 80.69 184 GLU A C 1
ATOM 1427 O O . GLU A 1 184 ? 1.042 -21.076 -13.705 1.00 80.69 184 GLU A O 1
ATOM 1432 N N . LEU A 1 185 ? 1.799 -19.758 -12.052 1.00 83.75 185 LEU A N 1
ATOM 1433 C CA . LEU A 1 185 ? 0.462 -19.401 -11.564 1.00 83.75 185 LEU A CA 1
ATOM 1434 C C . LEU A 1 185 ? -0.378 -18.722 -12.652 1.00 83.75 185 LEU A C 1
ATOM 1436 O O . LEU A 1 185 ? -1.523 -19.118 -12.873 1.00 83.75 185 LEU A O 1
ATOM 1440 N N . VAL A 1 186 ? 0.182 -17.723 -13.340 1.00 82.38 186 VAL A N 1
ATOM 1441 C CA . VAL A 1 186 ? -0.511 -17.012 -14.426 1.00 82.38 186 VAL A CA 1
ATOM 1442 C C . VAL A 1 186 ? -0.852 -17.970 -15.570 1.00 82.38 186 VAL A C 1
ATOM 1444 O O . VAL A 1 186 ? -1.962 -17.936 -16.099 1.00 82.38 186 VAL A O 1
ATOM 1447 N N . GLU A 1 187 ? 0.045 -18.889 -15.934 1.00 82.81 187 GLU A N 1
ATOM 1448 C CA . GLU A 1 187 ? -0.244 -19.903 -16.953 1.00 82.81 187 GLU A CA 1
ATOM 1449 C C . GLU A 1 187 ? -1.383 -20.848 -16.546 1.00 82.81 187 GLU A C 1
ATOM 1451 O O . GLU A 1 187 ? -2.240 -21.171 -17.377 1.00 82.81 187 GLU A O 1
ATOM 1456 N N . LEU A 1 188 ? -1.413 -21.270 -15.280 1.00 80.69 188 LEU A N 1
ATOM 1457 C CA . LEU A 1 188 ? -2.469 -22.117 -14.725 1.00 80.69 188 LEU A CA 1
ATOM 1458 C C . LEU A 1 188 ? -3.809 -21.374 -14.626 1.00 80.69 188 LEU A C 1
ATOM 1460 O O . LEU A 1 188 ? -4.860 -21.980 -14.852 1.00 80.69 188 LEU A O 1
ATOM 1464 N N . ALA A 1 189 ? -3.791 -20.082 -14.306 1.00 79.38 189 ALA A N 1
ATOM 1465 C CA . ALA A 1 189 ? -4.986 -19.263 -14.146 1.00 79.38 189 ALA A CA 1
ATOM 1466 C C . ALA A 1 189 ? -5.563 -18.776 -15.489 1.00 79.38 189 ALA A C 1
ATOM 1468 O O . ALA A 1 189 ? -6.744 -19.007 -15.760 1.00 79.38 189 ALA A O 1
ATOM 1469 N N . GLU A 1 190 ? -4.734 -18.162 -16.344 1.00 73.75 190 GLU A N 1
ATOM 1470 C CA . GLU A 1 190 ? -5.155 -17.357 -17.502 1.00 73.75 190 GLU A CA 1
ATOM 1471 C C . GLU A 1 190 ? -4.754 -17.931 -18.877 1.00 73.75 190 GLU A C 1
ATOM 1473 O O . GLU A 1 190 ? -5.408 -17.615 -19.872 1.00 73.75 190 GLU A O 1
ATOM 1478 N N . ARG A 1 191 ? -3.724 -18.794 -18.953 1.00 55.50 191 ARG A N 1
ATOM 1479 C CA . ARG A 1 191 ? -3.018 -19.198 -20.195 1.00 55.50 191 ARG A CA 1
ATOM 1480 C C . ARG A 1 191 ? -2.591 -18.004 -21.070 1.00 55.50 191 ARG A C 1
ATOM 1482 O O . ARG A 1 191 ? -3.224 -17.747 -22.089 1.00 55.50 191 ARG A O 1
ATOM 1489 N N . HIS A 1 192 ? -1.482 -17.351 -20.722 1.00 49.97 192 HIS A N 1
ATOM 1490 C CA . HIS A 1 192 ? -0.383 -16.884 -21.599 1.00 49.97 192 HIS A CA 1
ATOM 1491 C C . HIS A 1 192 ? 0.485 -15.872 -20.822 1.00 49.97 192 HIS A C 1
ATOM 1493 O O . HIS A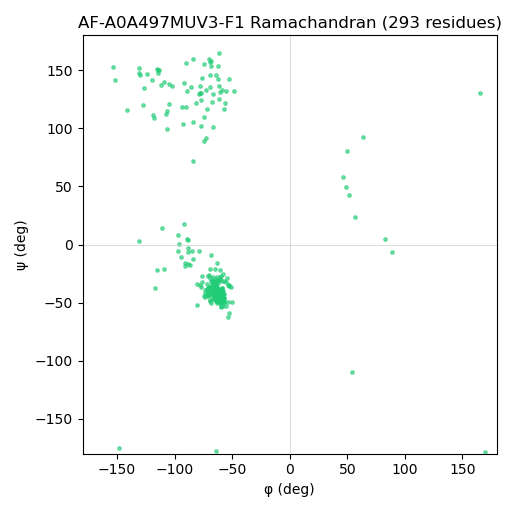 1 192 ? -0.075 -14.932 -20.271 1.00 49.97 192 HIS A O 1
ATOM 1499 N N . PRO A 1 193 ? 1.825 -16.007 -20.793 1.00 46.25 193 PRO A N 1
ATOM 1500 C CA . PRO A 1 193 ? 2.672 -15.047 -20.093 1.00 46.25 193 PRO A CA 1
ATOM 1501 C C . PRO A 1 193 ? 3.021 -13.838 -20.972 1.00 46.25 193 PRO A C 1
ATOM 1503 O O . PRO A 1 193 ? 3.436 -13.992 -22.126 1.00 46.25 193 PRO A O 1
ATOM 1506 N N . ASP A 1 194 ? 2.934 -12.640 -20.396 1.00 44.34 194 ASP A N 1
ATOM 1507 C CA . ASP A 1 194 ? 3.554 -11.443 -20.958 1.00 44.34 194 ASP A CA 1
ATOM 1508 C C . ASP A 1 194 ? 5.065 -11.444 -20.694 1.00 44.34 194 ASP A C 1
ATOM 1510 O O . ASP A 1 194 ? 5.543 -11.630 -19.574 1.00 44.34 194 ASP A O 1
ATOM 1514 N N . VAL A 1 195 ? 5.845 -11.213 -21.753 1.00 44.06 195 VAL A N 1
ATOM 1515 C CA . VAL A 1 195 ? 7.307 -11.121 -21.686 1.00 44.06 195 VAL A CA 1
ATOM 1516 C C . VAL A 1 195 ? 7.720 -9.664 -21.843 1.00 44.06 195 VAL A C 1
ATOM 1518 O O . VAL A 1 195 ? 7.571 -9.075 -22.915 1.00 44.06 195 VAL A O 1
ATOM 1521 N N . VAL A 1 196 ? 8.313 -9.091 -20.796 1.00 46.34 196 VAL A N 1
ATOM 1522 C CA . VAL A 1 196 ? 8.920 -7.757 -20.869 1.00 46.34 196 VAL A CA 1
ATOM 1523 C C . VAL A 1 196 ? 10.279 -7.852 -21.589 1.00 46.34 196 VAL A C 1
ATOM 1525 O O . VAL A 1 196 ? 11.142 -8.624 -21.163 1.00 46.34 196 VAL A O 1
ATOM 1528 N N . PRO A 1 197 ? 10.518 -7.091 -22.675 1.00 36.12 197 PRO A N 1
ATOM 1529 C CA . PRO A 1 197 ? 11.776 -7.143 -23.420 1.00 36.12 197 PRO A CA 1
ATOM 1530 C C . PRO A 1 197 ? 12.964 -6.553 -22.639 1.00 36.12 197 PRO A C 1
ATOM 1532 O O . PRO A 1 197 ? 12.826 -5.571 -21.910 1.00 36.12 197 PRO A O 1
ATOM 1535 N N . SER A 1 198 ? 14.156 -7.130 -22.846 1.00 41.66 198 SER A N 1
ATOM 1536 C CA . SER A 1 198 ? 15.412 -6.706 -22.209 1.00 41.66 198 SER A CA 1
ATOM 1537 C C . SER A 1 198 ? 16.022 -5.464 -22.852 1.00 41.66 198 SER A C 1
ATOM 1539 O O . SER A 1 198 ? 16.163 -5.416 -24.078 1.00 41.66 198 SER A O 1
ATOM 1541 N N . ILE A 1 199 ? 16.501 -4.522 -22.039 1.00 48.56 199 ILE A N 1
ATOM 1542 C CA . ILE A 1 199 ? 17.351 -3.412 -22.486 1.00 48.56 199 ILE A CA 1
ATOM 1543 C C . ILE A 1 199 ? 18.651 -3.453 -21.665 1.00 48.56 199 ILE A C 1
ATOM 1545 O O . ILE A 1 199 ? 18.661 -3.915 -20.534 1.00 48.56 199 ILE A O 1
ATOM 1549 N N . GLY A 1 200 ? 19.777 -3.066 -22.273 1.00 48.47 200 GLY A N 1
ATOM 1550 C CA . GLY A 1 200 ? 21.115 -3.210 -21.686 1.00 48.47 200 GLY A CA 1
ATOM 1551 C C . GLY A 1 200 ? 21.350 -2.451 -20.369 1.00 48.47 200 GLY A C 1
ATOM 1552 O O . GLY A 1 200 ? 20.604 -1.546 -20.006 1.00 48.47 200 GLY A O 1
ATOM 1553 N N . LEU A 1 201 ? 22.441 -2.832 -19.696 1.00 51.69 201 LEU A N 1
ATOM 1554 C CA . LEU A 1 201 ? 22.834 -2.419 -18.341 1.00 51.69 201 LEU A CA 1
ATOM 1555 C C . LEU A 1 201 ? 22.872 -0.886 -18.113 1.00 51.69 201 LEU A C 1
ATOM 1557 O O . LEU A 1 201 ? 23.354 -0.160 -18.992 1.00 51.69 201 LEU A O 1
ATOM 1561 N N . PRO A 1 202 ? 22.456 -0.395 -16.923 1.00 60.78 202 PRO A N 1
ATOM 1562 C CA . PRO A 1 202 ? 22.466 1.029 -16.580 1.00 60.78 202 PRO A CA 1
ATOM 1563 C C . PRO A 1 202 ? 23.865 1.660 -16.580 1.00 60.78 202 PRO A C 1
ATOM 1565 O O . PRO A 1 202 ? 24.877 1.010 -16.310 1.00 60.78 202 PRO A O 1
ATOM 1568 N N . SER A 1 203 ? 23.931 2.975 -16.815 1.00 70.25 203 SER A N 1
ATOM 1569 C CA . SER A 1 203 ? 25.128 3.756 -16.476 1.00 70.25 203 SER A CA 1
ATOM 1570 C C . SER A 1 203 ? 25.266 3.879 -14.950 1.00 70.25 203 SER A C 1
ATOM 1572 O O . SER A 1 203 ? 24.281 3.764 -14.224 1.00 70.25 203 SER A O 1
ATOM 1574 N N . LYS A 1 204 ? 26.471 4.186 -14.445 1.00 76.19 204 LYS A N 1
ATOM 1575 C CA . LYS A 1 204 ? 26.704 4.388 -12.998 1.00 76.19 204 LYS A CA 1
ATOM 1576 C C . LYS A 1 204 ? 25.789 5.445 -12.363 1.00 76.19 204 LYS A C 1
ATOM 1578 O O . LYS A 1 204 ? 25.454 5.321 -11.196 1.00 76.19 204 LYS A O 1
ATOM 1583 N N . HIS A 1 205 ? 25.402 6.470 -13.124 1.00 79.06 205 HIS A N 1
ATOM 1584 C CA . HIS A 1 205 ? 24.503 7.529 -12.648 1.00 79.06 205 HIS A CA 1
ATOM 1585 C C . HIS A 1 205 ? 23.071 7.018 -12.475 1.00 79.06 205 HIS A C 1
ATOM 1587 O O . HIS A 1 205 ? 22.446 7.263 -11.453 1.00 79.06 205 HIS A O 1
ATOM 1593 N N . PHE A 1 206 ? 22.569 6.245 -13.442 1.00 79.12 206 PHE A N 1
ATOM 1594 C CA . PHE A 1 206 ? 21.245 5.627 -13.333 1.00 79.12 206 PHE A CA 1
ATOM 1595 C C . PHE A 1 206 ? 21.185 4.563 -12.240 1.00 79.12 206 PHE A C 1
ATOM 1597 O O . PHE A 1 206 ? 20.139 4.413 -11.622 1.00 79.12 206 PHE A O 1
ATOM 1604 N N . GLN A 1 207 ? 22.292 3.861 -11.983 1.00 80.88 207 GLN A N 1
ATOM 1605 C CA . GLN A 1 207 ? 22.371 2.949 -10.845 1.00 80.88 207 GLN A CA 1
ATOM 1606 C C . GLN A 1 207 ? 22.175 3.705 -9.526 1.00 80.88 207 GLN A C 1
ATOM 1608 O O . GLN A 1 207 ? 21.355 3.290 -8.727 1.00 80.88 207 GLN A O 1
ATOM 1613 N N . ALA A 1 208 ? 22.834 4.855 -9.345 1.00 86.38 208 ALA A N 1
ATOM 1614 C CA . ALA A 1 208 ? 22.660 5.665 -8.139 1.00 86.38 208 ALA A CA 1
ATOM 1615 C C . ALA A 1 208 ? 21.211 6.164 -7.962 1.00 86.38 208 ALA A C 1
ATOM 1617 O O . ALA A 1 208 ? 20.693 6.145 -6.852 1.00 86.38 208 ALA A O 1
ATOM 1618 N N . ILE A 1 209 ? 20.536 6.556 -9.053 1.00 87.88 209 ILE A N 1
ATOM 1619 C CA . ILE A 1 209 ? 19.106 6.924 -9.021 1.00 87.88 209 ILE A CA 1
ATOM 1620 C C . ILE A 1 209 ? 18.243 5.726 -8.613 1.00 87.88 209 ILE A C 1
ATOM 1622 O O . ILE A 1 209 ? 17.330 5.881 -7.810 1.00 87.88 209 ILE A O 1
ATOM 1626 N N . ALA A 1 210 ? 18.514 4.543 -9.171 1.00 84.50 210 ALA A N 1
ATOM 1627 C CA . ALA A 1 210 ? 17.777 3.331 -8.834 1.00 84.50 210 ALA A CA 1
ATOM 1628 C C . ALA A 1 210 ? 17.985 2.944 -7.365 1.00 84.50 210 ALA A C 1
ATOM 1630 O O . ALA A 1 210 ? 17.005 2.725 -6.668 1.00 84.50 210 ALA A O 1
ATOM 1631 N N . ASP A 1 211 ? 19.231 2.922 -6.892 1.00 87.00 211 ASP A N 1
ATOM 1632 C CA . ASP A 1 211 ? 19.580 2.563 -5.514 1.00 87.00 211 ASP A CA 1
ATOM 1633 C C . ASP A 1 211 ? 18.920 3.516 -4.503 1.00 87.00 211 ASP A C 1
ATOM 1635 O O . ASP A 1 211 ? 18.393 3.082 -3.478 1.00 87.00 211 ASP A O 1
ATOM 1639 N N . LEU A 1 212 ? 18.897 4.818 -4.803 1.00 91.19 212 LEU A N 1
ATOM 1640 C CA . LEU A 1 212 ? 18.253 5.800 -3.936 1.00 91.19 212 LEU A CA 1
ATOM 1641 C C . LEU A 1 212 ? 16.724 5.671 -3.958 1.00 91.19 212 LEU A C 1
ATOM 1643 O O . LEU A 1 212 ? 16.104 5.765 -2.905 1.00 91.19 212 LEU A O 1
ATOM 1647 N N . LEU A 1 213 ? 16.122 5.368 -5.115 1.00 89.44 213 LEU A N 1
ATOM 1648 C CA . LEU A 1 213 ? 14.689 5.066 -5.209 1.00 89.44 213 LEU A CA 1
ATOM 1649 C C . LEU A 1 213 ? 14.314 3.801 -4.423 1.00 89.44 213 LEU A C 1
ATOM 1651 O O . LEU A 1 213 ? 13.292 3.807 -3.748 1.00 89.44 213 LEU A O 1
ATOM 1655 N N . VAL A 1 214 ? 15.130 2.739 -4.490 1.00 88.19 214 VAL A N 1
ATOM 1656 C CA . VAL A 1 214 ? 14.954 1.532 -3.657 1.00 88.19 214 VAL A CA 1
ATOM 1657 C C . VAL A 1 214 ? 14.964 1.927 -2.187 1.00 88.19 214 VAL A C 1
ATOM 1659 O O . VAL A 1 214 ? 14.060 1.572 -1.446 1.00 88.19 214 VAL A O 1
ATOM 1662 N N . THR A 1 215 ? 15.966 2.706 -1.778 1.00 92.06 215 THR A N 1
ATOM 1663 C CA . THR A 1 215 ? 16.124 3.085 -0.371 1.00 92.06 215 THR A CA 1
ATOM 1664 C C . THR A 1 215 ? 14.949 3.948 0.103 1.00 92.06 215 THR A C 1
ATOM 1666 O O . THR A 1 215 ? 14.469 3.740 1.212 1.00 92.06 215 THR A O 1
ATOM 1669 N N . LEU A 1 216 ? 14.463 4.883 -0.723 1.00 93.31 216 LEU A N 1
ATOM 1670 C CA . LEU A 1 216 ? 13.266 5.686 -0.441 1.00 93.31 216 LEU A CA 1
ATOM 1671 C C . LEU A 1 216 ? 12.032 4.803 -0.257 1.00 93.31 216 LEU A C 1
ATOM 1673 O O . LEU A 1 216 ? 11.385 4.883 0.783 1.00 93.31 216 LEU A O 1
ATOM 1677 N N . LYS A 1 217 ? 11.762 3.922 -1.228 1.00 92.25 217 LYS A N 1
ATOM 1678 C CA . LYS A 1 217 ? 10.666 2.949 -1.170 1.00 92.25 217 LYS A CA 1
ATOM 1679 C C . LYS A 1 217 ? 10.736 2.130 0.120 1.00 92.25 217 LYS A C 1
ATOM 1681 O O . LYS A 1 217 ? 9.807 2.175 0.918 1.00 92.25 217 LYS A O 1
ATOM 1686 N N . ASP A 1 218 ? 11.842 1.426 0.344 1.00 92.31 218 ASP A N 1
ATOM 1687 C CA . ASP A 1 218 ? 11.976 0.485 1.459 1.00 92.31 218 ASP A CA 1
ATOM 1688 C C . ASP A 1 218 ? 11.909 1.203 2.820 1.00 92.31 218 ASP A C 1
ATOM 1690 O O . ASP A 1 218 ? 11.417 0.648 3.800 1.00 92.31 218 ASP A O 1
ATOM 1694 N N . THR A 1 219 ? 12.375 2.457 2.890 1.00 95.75 219 THR A N 1
ATOM 1695 C CA . THR A 1 219 ? 12.250 3.276 4.106 1.00 95.75 219 THR A CA 1
ATOM 1696 C C . THR A 1 219 ? 10.803 3.714 4.332 1.00 95.75 219 THR A C 1
ATOM 1698 O O . THR A 1 219 ? 10.329 3.620 5.460 1.00 95.75 219 THR A O 1
ATOM 1701 N N . SER A 1 220 ? 10.085 4.131 3.283 1.00 94.81 220 SER A N 1
ATOM 1702 C CA . SER A 1 220 ? 8.668 4.513 3.385 1.00 94.81 220 SER A CA 1
ATOM 1703 C C . SER A 1 220 ? 7.773 3.331 3.786 1.00 94.81 220 SER A C 1
ATOM 1705 O O . SER A 1 220 ? 6.923 3.481 4.658 1.00 94.81 220 SER A O 1
ATOM 1707 N N . GLU A 1 221 ? 8.016 2.131 3.250 1.00 93.94 221 GLU A N 1
ATOM 1708 C CA . GLU A 1 221 ? 7.309 0.902 3.645 1.00 93.94 221 GLU A CA 1
ATOM 1709 C C . GLU A 1 221 ? 7.579 0.557 5.115 1.00 93.94 221 GLU A C 1
ATOM 1711 O O . GLU A 1 221 ? 6.648 0.320 5.885 1.00 93.94 221 GLU A O 1
ATOM 1716 N N . LEU A 1 222 ? 8.845 0.633 5.543 1.00 96.19 222 LEU A N 1
ATOM 1717 C CA . LEU A 1 222 ? 9.203 0.438 6.946 1.00 96.19 222 LEU A CA 1
ATOM 1718 C C . LEU A 1 222 ? 8.514 1.461 7.862 1.00 96.19 222 LEU A C 1
ATOM 1720 O O . LEU A 1 222 ? 8.100 1.109 8.966 1.00 96.19 222 LEU A O 1
ATOM 1724 N N . MET A 1 223 ? 8.393 2.721 7.435 1.00 97.69 223 MET A N 1
ATOM 1725 C CA . MET A 1 223 ? 7.679 3.744 8.200 1.00 97.69 223 MET A CA 1
ATOM 1726 C C . MET A 1 223 ? 6.204 3.394 8.374 1.00 97.69 223 MET A C 1
ATOM 1728 O O . MET A 1 223 ? 5.705 3.507 9.491 1.00 97.69 223 MET A O 1
ATOM 1732 N N . VAL A 1 224 ? 5.528 2.922 7.322 1.00 96.50 224 VAL A N 1
ATOM 1733 C CA . VAL A 1 224 ? 4.127 2.469 7.390 1.00 96.50 224 VAL A CA 1
ATOM 1734 C C . VAL A 1 224 ? 3.976 1.330 8.406 1.00 96.50 224 VAL A C 1
ATOM 1736 O O . VAL A 1 224 ? 3.156 1.424 9.326 1.00 96.50 224 VAL A O 1
ATOM 1739 N N . ASP A 1 225 ? 4.824 0.303 8.320 1.00 95.31 225 ASP A N 1
ATOM 1740 C CA . ASP A 1 225 ? 4.814 -0.835 9.248 1.00 95.31 225 ASP A CA 1
ATOM 1741 C C . ASP A 1 225 ? 5.043 -0.398 10.704 1.00 95.31 225 ASP A C 1
ATOM 1743 O O . ASP A 1 225 ? 4.349 -0.833 11.636 1.00 95.31 225 ASP A O 1
ATOM 1747 N N . LEU A 1 226 ? 6.030 0.476 10.926 1.00 96.81 226 LEU A N 1
ATOM 1748 C CA . LEU A 1 226 ? 6.366 0.995 12.249 1.00 96.81 226 LEU A CA 1
ATOM 1749 C C . LEU A 1 226 ? 5.267 1.898 12.802 1.00 96.81 226 LEU A C 1
ATOM 1751 O O . LEU A 1 226 ? 4.987 1.817 14.000 1.00 96.81 226 LEU A O 1
ATOM 1755 N N . ALA A 1 227 ? 4.621 2.707 11.964 1.00 96.75 227 ALA A N 1
ATOM 1756 C CA . ALA A 1 227 ? 3.526 3.578 12.361 1.00 96.75 227 ALA A CA 1
ATOM 1757 C C . ALA A 1 227 ? 2.338 2.757 12.868 1.00 96.75 227 ALA A C 1
ATOM 1759 O O . ALA A 1 227 ? 1.901 2.943 14.009 1.00 96.75 227 ALA A O 1
ATOM 1760 N N . TYR A 1 228 ? 1.902 1.748 12.107 1.00 94.69 228 TYR A N 1
ATOM 1761 C CA . TYR A 1 228 ? 0.859 0.830 12.562 1.00 94.69 228 TYR A CA 1
ATOM 1762 C C . TYR A 1 228 ? 1.267 0.075 13.824 1.00 94.69 228 TYR A C 1
ATOM 1764 O O . TYR A 1 228 ? 0.492 -0.015 14.781 1.00 94.69 228 TYR A O 1
ATOM 1772 N N . THR A 1 229 ? 2.499 -0.432 13.873 1.00 95.31 229 THR A N 1
ATOM 1773 C CA . THR A 1 229 ? 3.011 -1.140 15.053 1.00 95.31 229 THR A CA 1
ATOM 1774 C C . THR A 1 229 ? 3.029 -0.231 16.283 1.00 95.31 229 THR A C 1
ATOM 1776 O O . THR A 1 229 ? 2.658 -0.665 17.378 1.00 95.31 229 THR A O 1
ATOM 1779 N N . SER A 1 230 ? 3.408 1.040 16.124 1.00 96.19 230 SER A N 1
ATOM 1780 C CA . SER A 1 230 ? 3.407 2.026 17.205 1.00 96.19 230 SER A CA 1
ATOM 1781 C C . SER A 1 230 ? 2.006 2.217 17.784 1.00 96.19 230 SER A C 1
ATOM 1783 O O . SER A 1 230 ? 1.854 2.197 19.008 1.00 96.19 230 SER A O 1
ATOM 1785 N N . LEU A 1 231 ? 0.984 2.266 16.925 1.00 91.88 231 LEU A N 1
ATOM 1786 C CA . LEU A 1 231 ? -0.412 2.416 17.312 1.00 91.88 231 LEU A CA 1
ATOM 1787 C C . LEU A 1 231 ? -0.945 1.162 18.015 1.00 91.88 231 LEU A C 1
ATOM 1789 O O . LEU A 1 231 ? -1.500 1.256 19.112 1.00 91.88 231 LEU A O 1
ATOM 1793 N N . PHE A 1 232 ? -0.724 -0.031 17.453 1.00 89.94 232 PHE A N 1
ATOM 1794 C CA . PHE A 1 232 ? -1.184 -1.286 18.066 1.00 89.94 232 PHE A CA 1
ATOM 1795 C C . PHE A 1 232 ? -0.526 -1.570 19.413 1.00 89.94 232 PHE A C 1
ATOM 1797 O O . PHE A 1 232 ? -1.168 -2.097 20.325 1.00 89.94 232 PHE A O 1
ATOM 1804 N N . MET A 1 233 ? 0.760 -1.250 19.539 1.00 93.00 233 MET A N 1
ATOM 1805 C CA . MET A 1 233 ? 1.523 -1.484 20.762 1.00 93.00 233 MET A CA 1
ATOM 1806 C C . MET A 1 233 ? 1.448 -0.314 21.747 1.00 93.00 233 MET A C 1
ATOM 1808 O O . MET A 1 233 ? 1.953 -0.447 22.863 1.00 93.00 233 MET A O 1
ATOM 1812 N N . ASN A 1 234 ? 0.838 0.811 21.354 1.00 93.12 234 ASN A N 1
ATOM 1813 C CA . ASN A 1 234 ? 0.871 2.077 22.085 1.00 93.12 234 ASN A CA 1
ATOM 1814 C C . ASN A 1 234 ? 2.312 2.467 22.486 1.00 93.12 234 ASN A C 1
ATOM 1816 O O . ASN A 1 234 ? 2.621 2.717 23.656 1.00 93.12 234 ASN A O 1
ATOM 1820 N N . SER A 1 235 ? 3.227 2.416 21.513 1.00 97.62 235 SER A N 1
ATOM 1821 C CA . SER A 1 235 ? 4.670 2.548 21.721 1.00 97.62 235 SER A CA 1
ATOM 1822 C C . SER A 1 235 ? 5.199 3.897 21.239 1.00 97.62 235 SER A C 1
ATOM 1824 O O . SER A 1 235 ? 5.536 4.068 20.069 1.00 97.62 235 SER A O 1
ATOM 1826 N N . GLN A 1 236 ? 5.395 4.826 22.178 1.00 96.38 236 GLN A N 1
ATOM 1827 C CA . GLN A 1 236 ? 6.025 6.127 21.905 1.00 96.38 236 GLN A CA 1
ATOM 1828 C C . GLN A 1 236 ? 7.450 6.009 21.345 1.00 96.38 236 GLN A C 1
ATOM 1830 O O . GLN A 1 236 ? 7.920 6.901 20.647 1.00 96.38 236 GLN A O 1
ATOM 1835 N N . GLN A 1 237 ? 8.160 4.921 21.665 1.00 97.75 237 GLN A N 1
ATOM 1836 C CA . GLN A 1 237 ? 9.497 4.686 21.124 1.00 97.75 237 GLN A CA 1
ATOM 1837 C C . GLN A 1 237 ? 9.445 4.412 19.619 1.00 97.75 237 GLN A C 1
ATOM 1839 O O . GLN A 1 237 ? 10.277 4.942 18.894 1.00 97.75 237 GLN A O 1
ATOM 1844 N N . LEU A 1 238 ? 8.482 3.601 19.168 1.00 97.62 238 LEU A N 1
ATOM 1845 C CA . LEU A 1 238 ? 8.307 3.312 17.744 1.00 97.62 238 LEU A CA 1
ATOM 1846 C C . LEU A 1 238 ? 7.791 4.543 17.001 1.00 97.62 238 LEU A C 1
ATOM 1848 O O . LEU A 1 238 ? 8.313 4.848 15.942 1.00 97.62 238 LEU A O 1
ATOM 1852 N N . ALA A 1 239 ? 6.861 5.297 17.592 1.00 97.44 239 ALA A N 1
ATOM 1853 C CA . ALA A 1 239 ? 6.402 6.556 17.009 1.00 97.44 239 ALA A CA 1
ATOM 1854 C C . ALA A 1 239 ? 7.558 7.549 16.797 1.00 97.44 239 ALA A C 1
ATOM 1856 O O . ALA A 1 239 ? 7.700 8.132 15.731 1.00 97.44 239 ALA A O 1
ATOM 1857 N N . LYS A 1 240 ? 8.458 7.680 17.782 1.00 97.75 240 LYS A N 1
ATOM 1858 C CA . LYS A 1 240 ? 9.653 8.525 17.649 1.00 97.75 240 LYS A CA 1
ATOM 1859 C C . LYS A 1 240 ? 10.602 8.048 16.546 1.00 97.75 240 LYS A C 1
ATOM 1861 O O . LYS A 1 240 ? 11.204 8.886 15.890 1.00 97.75 240 LYS A O 1
ATOM 1866 N N . GLU A 1 241 ? 10.740 6.737 16.358 1.00 97.94 241 GLU A N 1
ATOM 1867 C CA . GLU A 1 241 ? 11.524 6.177 15.250 1.00 97.94 241 GLU A CA 1
ATOM 1868 C C . GLU A 1 241 ? 10.905 6.554 13.898 1.00 97.94 241 GLU A C 1
ATOM 1870 O O . GLU A 1 241 ? 11.639 6.948 13.003 1.00 97.94 241 GLU A O 1
ATOM 1875 N N . VAL A 1 242 ? 9.573 6.503 13.761 1.00 98.12 242 VAL A N 1
ATOM 1876 C CA . VAL A 1 242 ? 8.880 6.944 12.536 1.00 98.12 242 VAL A CA 1
ATOM 1877 C C . VAL A 1 242 ? 9.195 8.410 12.236 1.00 98.12 242 VAL A C 1
ATOM 1879 O O . VAL A 1 242 ? 9.584 8.710 11.114 1.00 98.12 242 VAL A O 1
ATOM 1882 N N . MET A 1 243 ? 9.136 9.296 13.235 1.00 97.81 243 MET A N 1
ATOM 1883 C CA . MET A 1 243 ? 9.497 10.710 13.040 1.00 97.81 243 MET A CA 1
ATOM 1884 C C . MET A 1 243 ? 10.971 10.897 12.644 1.00 97.81 243 MET A C 1
ATOM 1886 O O . MET A 1 243 ? 11.287 11.734 11.815 1.00 97.81 243 MET A O 1
ATOM 1890 N N . GLU A 1 244 ? 11.894 10.110 13.210 1.00 97.81 244 GLU A N 1
ATOM 1891 C CA . GLU A 1 244 ? 13.312 10.164 12.815 1.00 97.81 244 GLU A CA 1
ATOM 1892 C C . GLU A 1 244 ? 13.557 9.606 11.403 1.00 97.81 244 GLU A C 1
ATOM 1894 O O . GLU A 1 244 ? 14.550 9.955 10.762 1.00 97.81 244 GLU A O 1
ATOM 1899 N N . LEU A 1 245 ? 12.696 8.704 10.928 1.00 97.81 245 LEU A N 1
ATOM 1900 C CA . LEU A 1 245 ? 12.729 8.205 9.558 1.00 97.81 245 LEU A CA 1
ATOM 1901 C C . LEU A 1 245 ? 12.123 9.204 8.569 1.00 97.81 245 LEU A C 1
ATOM 1903 O O . LEU A 1 245 ? 12.666 9.303 7.475 1.00 97.81 245 LEU A O 1
ATOM 1907 N N . GLU A 1 246 ? 11.089 9.959 8.947 1.00 98.00 246 GLU A N 1
ATOM 1908 C CA . GLU A 1 246 ? 10.507 11.034 8.125 1.00 98.00 246 GLU A CA 1
ATOM 1909 C C . GLU A 1 246 ? 11.561 12.096 7.781 1.00 98.00 246 GLU A C 1
ATOM 1911 O O . GLU A 1 246 ? 11.884 12.253 6.604 1.00 98.00 246 GLU A O 1
ATOM 1916 N N . ASP A 1 247 ? 12.258 12.641 8.786 1.00 97.38 247 ASP A N 1
ATOM 1917 C CA . ASP A 1 247 ? 13.392 13.562 8.594 1.00 97.38 247 ASP A CA 1
ATOM 1918 C C . ASP A 1 247 ? 14.440 13.002 7.599 1.00 97.38 247 ASP A C 1
ATOM 1920 O O . ASP A 1 247 ? 15.071 13.725 6.822 1.00 97.38 247 ASP A O 1
ATOM 1924 N N . ARG A 1 248 ? 14.675 11.681 7.629 1.00 96.75 248 ARG A N 1
ATOM 1925 C CA . ARG A 1 248 ? 15.631 11.012 6.730 1.00 96.75 248 ARG A CA 1
ATOM 1926 C C . ARG A 1 248 ? 15.077 10.822 5.323 1.00 96.75 248 ARG A C 1
ATOM 1928 O O . ARG A 1 248 ? 15.859 10.887 4.372 1.00 96.75 248 ARG A O 1
ATOM 1935 N N . VAL A 1 249 ? 13.786 10.530 5.188 1.00 97.38 249 VAL A N 1
ATOM 1936 C CA . VAL A 1 249 ? 13.116 10.411 3.891 1.00 97.38 249 VAL A CA 1
ATOM 1937 C C . VAL A 1 249 ? 13.119 11.760 3.188 1.00 97.38 249 VAL A C 1
ATOM 1939 O O . VAL A 1 249 ? 13.462 11.783 2.009 1.00 97.38 249 VAL A O 1
ATOM 1942 N N . ASP A 1 250 ? 12.891 12.860 3.899 1.00 97.06 250 ASP A N 1
ATOM 1943 C CA . ASP A 1 250 ? 12.991 14.224 3.368 1.00 97.06 250 ASP A CA 1
ATOM 1944 C C . ASP A 1 250 ? 14.361 14.510 2.746 1.00 97.06 250 ASP A C 1
ATOM 1946 O O . ASP A 1 250 ? 14.474 14.904 1.576 1.00 97.06 250 ASP A O 1
ATOM 1950 N N . ASP A 1 251 ? 15.428 14.249 3.506 1.00 97.50 251 ASP A N 1
ATOM 1951 C CA . ASP A 1 251 ? 16.806 14.422 3.042 1.00 97.50 251 ASP A CA 1
ATOM 1952 C C . ASP A 1 251 ? 17.090 13.551 1.799 1.00 97.50 251 ASP A C 1
ATOM 1954 O O . ASP A 1 251 ? 17.677 14.011 0.810 1.00 97.50 251 ASP A O 1
ATOM 1958 N N . MET A 1 252 ? 16.654 12.287 1.824 1.00 96.75 252 MET A N 1
ATOM 1959 C CA . MET A 1 252 ? 16.830 11.343 0.716 1.00 96.75 252 MET A CA 1
ATOM 1960 C C . MET A 1 252 ? 16.009 11.726 -0.519 1.00 96.75 252 MET A C 1
ATOM 1962 O O . MET A 1 252 ? 16.486 11.568 -1.646 1.00 96.75 252 MET A O 1
ATOM 1966 N N . HIS A 1 253 ? 14.792 12.232 -0.328 1.00 96.75 253 HIS A N 1
ATOM 1967 C CA . HIS A 1 253 ? 13.904 12.680 -1.390 1.00 96.75 253 HIS A CA 1
ATOM 1968 C C . HIS A 1 253 ? 14.516 13.892 -2.090 1.00 96.75 253 HIS A C 1
ATOM 1970 O O . HIS A 1 253 ? 14.649 13.895 -3.318 1.00 96.75 253 HIS A O 1
ATOM 1976 N N . GLN A 1 254 ? 15.018 14.861 -1.322 1.00 96.50 254 GLN A N 1
ATOM 1977 C CA . GLN A 1 254 ? 15.737 16.004 -1.871 1.00 96.50 254 GLN A CA 1
ATOM 1978 C C . GLN A 1 254 ? 16.987 15.571 -2.655 1.00 96.50 254 GLN A C 1
ATOM 1980 O O . GLN A 1 254 ? 17.232 16.060 -3.766 1.00 96.50 254 GLN A O 1
ATOM 1985 N N . GLU A 1 255 ? 17.793 14.657 -2.105 1.00 95.94 255 GLU A N 1
ATOM 1986 C CA . GLU A 1 255 ? 18.962 14.113 -2.804 1.00 95.94 255 GLU A CA 1
ATOM 1987 C C . GLU A 1 255 ? 18.555 13.441 -4.124 1.00 95.94 255 GLU A C 1
ATOM 1989 O O . GLU A 1 255 ? 19.186 13.664 -5.166 1.00 95.94 255 GLU A O 1
ATOM 1994 N N . PHE A 1 256 ? 17.468 12.673 -4.100 1.00 94.19 256 PHE A N 1
ATOM 1995 C CA . PHE A 1 256 ? 16.933 11.975 -5.258 1.00 94.19 256 PHE A CA 1
ATOM 1996 C C . PHE A 1 256 ? 16.489 12.940 -6.355 1.00 94.19 256 PHE A C 1
ATOM 1998 O O . PHE A 1 256 ? 16.911 12.787 -7.506 1.00 94.19 256 PHE A O 1
ATOM 2005 N N . GLU A 1 257 ? 15.723 13.979 -6.024 1.00 93.94 257 GLU A N 1
ATOM 2006 C CA . GLU A 1 257 ? 15.306 14.993 -6.993 1.00 93.94 257 GLU A CA 1
ATOM 2007 C C . GLU A 1 257 ? 16.508 15.679 -7.652 1.00 93.94 257 GLU A C 1
ATOM 2009 O O . GLU A 1 257 ? 16.579 15.801 -8.882 1.00 93.94 257 GLU A O 1
ATOM 2014 N N . LEU A 1 258 ? 17.496 16.091 -6.852 1.00 93.88 258 LEU A N 1
ATOM 2015 C CA . LEU A 1 258 ? 18.713 16.732 -7.350 1.00 93.88 258 LEU A CA 1
ATOM 2016 C C . LEU A 1 258 ? 19.515 15.796 -8.264 1.00 93.88 258 LEU A C 1
ATOM 2018 O O . LEU A 1 258 ? 20.044 16.227 -9.300 1.00 93.88 258 LEU A O 1
ATOM 2022 N N . LEU A 1 259 ? 19.590 14.510 -7.924 1.00 91.31 259 LEU A N 1
ATOM 2023 C CA . LEU A 1 259 ? 20.274 13.505 -8.730 1.00 91.31 259 LEU A CA 1
ATOM 2024 C C . LEU A 1 259 ? 19.560 13.269 -10.070 1.00 91.31 259 LEU A C 1
ATOM 2026 O O . LEU A 1 259 ? 20.204 13.233 -11.124 1.00 91.31 259 LEU A O 1
ATOM 2030 N N . VAL A 1 260 ? 18.229 13.185 -10.057 1.00 89.94 260 VAL A N 1
ATOM 2031 C CA . VAL A 1 260 ? 17.404 13.046 -11.265 1.00 89.94 260 VAL A CA 1
ATOM 2032 C C . VAL A 1 260 ? 17.561 14.281 -12.159 1.00 89.94 260 VAL A C 1
ATOM 2034 O O . VAL A 1 260 ? 17.876 14.137 -13.346 1.00 89.94 260 VAL A O 1
ATOM 2037 N N . LEU A 1 261 ? 17.454 15.493 -11.605 1.00 89.25 261 LEU A N 1
ATOM 2038 C CA . LEU A 1 261 ? 17.572 16.757 -12.347 1.00 89.25 261 LEU A CA 1
ATOM 2039 C C . LEU A 1 261 ? 18.978 17.004 -12.915 1.00 89.25 261 LEU A C 1
ATOM 2041 O O . LEU A 1 261 ? 19.117 17.584 -13.995 1.00 89.25 261 LEU A O 1
ATOM 2045 N N . SER A 1 262 ? 20.026 16.542 -12.231 1.00 87.69 262 SER A N 1
ATOM 2046 C CA . SER A 1 262 ? 21.419 16.696 -12.678 1.00 87.69 262 SER A CA 1
ATOM 2047 C C . SER A 1 262 ? 21.844 15.707 -13.774 1.00 87.69 262 SER A C 1
ATOM 2049 O O . SER A 1 262 ? 22.923 15.858 -14.347 1.00 87.69 262 SER A O 1
ATOM 2051 N N . SER A 1 263 ? 20.987 14.746 -14.135 1.00 79.38 263 SER A N 1
ATOM 2052 C CA . SER A 1 263 ? 21.289 13.690 -15.116 1.00 79.38 263 SER A CA 1
ATOM 2053 C C . SER A 1 263 ? 21.526 14.189 -16.546 1.00 79.38 263 SER A C 1
ATOM 2055 O O . SER A 1 263 ? 22.139 13.479 -17.340 1.00 79.38 263 SER A O 1
ATOM 2057 N N . GLY A 1 264 ? 21.035 15.387 -16.888 1.00 73.00 264 GLY A N 1
ATOM 2058 C CA . GLY A 1 264 ? 21.124 15.962 -18.234 1.00 73.00 264 GLY A CA 1
ATOM 2059 C C . GLY A 1 264 ? 20.359 15.140 -19.280 1.00 73.00 264 GLY A C 1
ATOM 2060 O O . GLY A 1 264 ? 20.908 14.227 -19.889 1.00 73.00 264 GLY A O 1
ATOM 2061 N N . PHE A 1 265 ? 19.093 15.480 -19.529 1.00 76.44 265 PHE A N 1
ATOM 2062 C CA . PHE A 1 265 ? 18.219 14.732 -20.442 1.00 76.44 265 PHE A CA 1
ATOM 2063 C C . PHE A 1 265 ? 17.808 15.537 -21.682 1.00 76.44 265 PHE A C 1
ATOM 2065 O O . PHE A 1 265 ? 17.699 16.765 -21.655 1.00 76.44 265 PHE A O 1
ATOM 2072 N N . ALA A 1 266 ? 17.570 14.838 -22.797 1.00 81.06 266 ALA A N 1
ATOM 2073 C CA . ALA A 1 266 ? 17.021 15.451 -24.004 1.00 81.06 266 ALA A CA 1
ATOM 2074 C C . ALA A 1 266 ? 15.517 15.759 -23.832 1.00 81.06 266 ALA A C 1
ATOM 2076 O O . ALA A 1 266 ? 14.835 15.044 -23.098 1.00 81.06 266 ALA A O 1
ATOM 2077 N N . PRO A 1 267 ? 14.937 16.733 -24.566 1.00 82.25 267 PRO A N 1
ATOM 2078 C CA . PRO A 1 267 ? 13.499 17.023 -24.497 1.00 82.25 267 PRO A CA 1
ATOM 2079 C C . PRO A 1 267 ? 12.594 15.808 -24.757 1.00 82.25 267 PRO A C 1
ATOM 2081 O O . PRO A 1 267 ? 11.502 15.728 -24.208 1.00 82.25 267 PRO A O 1
ATOM 2084 N N . SER A 1 268 ? 13.055 14.840 -25.556 1.00 79.19 268 SER A N 1
ATOM 2085 C CA . SER A 1 268 ? 12.335 13.588 -25.820 1.00 79.19 268 SER A CA 1
ATOM 2086 C C . SER A 1 268 ? 12.265 12.643 -24.618 1.00 79.19 268 SER A C 1
ATOM 2088 O O . SER A 1 268 ? 11.397 11.783 -24.592 1.00 79.19 268 SER A O 1
ATOM 2090 N N . GLN A 1 269 ? 13.165 12.791 -23.643 1.00 78.44 269 GLN A N 1
ATOM 2091 C CA . GLN A 1 269 ? 13.234 11.980 -22.422 1.00 78.44 269 GLN A CA 1
ATOM 2092 C C . GLN A 1 269 ? 12.544 12.663 -21.233 1.00 78.44 269 GLN A C 1
ATOM 2094 O O . GLN A 1 269 ? 12.410 12.063 -20.174 1.00 78.44 269 GLN A O 1
ATOM 2099 N N . ALA A 1 270 ? 12.083 13.910 -21.386 1.00 84.12 270 ALA A N 1
ATOM 2100 C CA . ALA A 1 270 ? 11.515 14.692 -20.288 1.00 84.12 270 ALA A CA 1
ATOM 2101 C C . ALA A 1 270 ? 10.327 13.997 -19.597 1.00 84.12 270 ALA A C 1
ATOM 2103 O O . ALA A 1 270 ? 10.146 14.157 -18.395 1.00 84.12 270 ALA A O 1
ATOM 2104 N N . LYS A 1 271 ? 9.544 13.202 -20.342 1.00 83.19 271 LYS A N 1
ATOM 2105 C CA . LYS A 1 271 ? 8.423 12.417 -19.801 1.00 83.19 271 LYS A CA 1
ATOM 2106 C C . LYS A 1 271 ? 8.897 11.370 -18.784 1.00 83.19 271 LYS A C 1
ATOM 2108 O O . LYS A 1 271 ? 8.300 11.256 -17.723 1.00 83.19 271 LYS A O 1
ATOM 2113 N N . ASP A 1 272 ? 9.987 10.671 -19.084 1.00 80.38 272 ASP A N 1
ATOM 2114 C CA . ASP A 1 272 ? 10.516 9.589 -18.248 1.00 80.38 272 ASP A CA 1
ATOM 2115 C C . ASP A 1 272 ? 11.143 10.133 -16.953 1.00 80.38 272 ASP A C 1
ATOM 2117 O O . ASP A 1 272 ? 10.986 9.558 -15.879 1.00 80.38 272 ASP A O 1
ATOM 2121 N N . PHE A 1 273 ? 11.826 11.279 -17.042 1.00 85.94 273 PHE A N 1
ATOM 2122 C CA . PHE A 1 273 ? 12.387 11.974 -15.877 1.00 85.94 273 PHE A CA 1
ATOM 2123 C C . PHE A 1 273 ? 11.303 12.625 -15.015 1.00 85.94 273 PHE A C 1
ATOM 2125 O O . PHE A 1 273 ? 11.420 12.636 -13.794 1.00 85.94 273 PHE A O 1
ATOM 2132 N N . LEU A 1 274 ? 10.222 13.112 -15.629 1.00 87.56 274 LEU A N 1
ATOM 2133 C CA . LEU A 1 274 ? 9.037 13.552 -14.897 1.00 87.56 274 LEU A CA 1
ATOM 2134 C C . LEU A 1 274 ? 8.407 12.395 -14.109 1.00 87.56 274 LEU A C 1
ATOM 2136 O O . LEU A 1 274 ? 7.970 12.612 -12.984 1.00 87.56 274 LEU A O 1
ATOM 2140 N N . GLY A 1 275 ? 8.385 11.185 -14.677 1.00 88.56 275 GLY A N 1
ATOM 2141 C CA . GLY A 1 275 ? 7.964 9.974 -13.969 1.00 88.56 275 GLY A CA 1
ATOM 2142 C C . GLY A 1 275 ? 8.810 9.698 -12.726 1.00 88.56 275 GLY A C 1
ATOM 2143 O O . GLY A 1 275 ? 8.255 9.410 -11.672 1.00 88.56 275 GLY A O 1
ATOM 2144 N N . LEU A 1 276 ? 10.136 9.861 -12.828 1.00 89.06 276 LEU A N 1
ATOM 2145 C CA . LEU A 1 276 ? 11.055 9.699 -11.695 1.00 89.06 276 LEU A CA 1
ATOM 2146 C C . LEU A 1 276 ? 10.830 10.739 -10.594 1.00 89.06 276 LEU A C 1
ATOM 2148 O O . LEU A 1 276 ? 10.712 10.368 -9.439 1.00 89.06 276 LEU A O 1
ATOM 2152 N N . ILE A 1 277 ? 10.715 12.023 -10.933 1.00 91.62 277 ILE A N 1
ATOM 2153 C CA . ILE A 1 277 ? 10.440 13.053 -9.917 1.00 91.62 277 ILE A CA 1
ATOM 2154 C C . ILE A 1 277 ? 9.106 12.785 -9.219 1.00 91.62 277 ILE A C 1
ATOM 2156 O O . ILE A 1 277 ? 9.027 12.819 -8.000 1.00 91.62 277 ILE A O 1
ATOM 2160 N N . ARG A 1 278 ? 8.060 12.455 -9.985 1.00 92.50 278 ARG A N 1
ATOM 2161 C CA . ARG A 1 278 ? 6.738 12.193 -9.408 1.00 92.50 278 ARG A CA 1
ATOM 2162 C C . ARG A 1 278 ? 6.721 10.984 -8.487 1.00 92.50 278 ARG A C 1
ATOM 2164 O O . ARG A 1 278 ? 6.055 11.058 -7.470 1.00 92.50 278 ARG A O 1
ATOM 2171 N N . ILE A 1 279 ? 7.426 9.898 -8.816 1.00 91.69 279 ILE A N 1
ATOM 2172 C CA . ILE A 1 279 ? 7.480 8.757 -7.895 1.00 91.69 279 ILE A CA 1
ATOM 2173 C C . ILE A 1 279 ? 8.222 9.114 -6.604 1.00 91.69 279 ILE A C 1
ATOM 2175 O O . ILE A 1 279 ? 7.809 8.646 -5.554 1.00 91.69 279 ILE A O 1
ATOM 2179 N N . GLY A 1 280 ? 9.248 9.974 -6.660 1.00 92.75 280 GLY A N 1
ATOM 2180 C CA . GLY A 1 280 ? 9.915 10.504 -5.465 1.00 92.75 280 GLY A CA 1
ATOM 2181 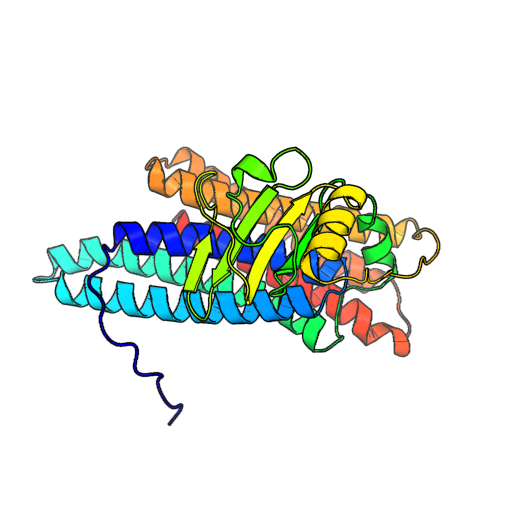C C . GLY A 1 280 ? 8.944 11.262 -4.561 1.00 92.75 280 GLY A C 1
ATOM 2182 O O . GLY A 1 280 ? 8.774 10.875 -3.413 1.00 92.75 280 GLY A O 1
ATOM 2183 N N . VAL A 1 281 ? 8.227 12.241 -5.125 1.00 95.00 281 VAL A N 1
ATOM 2184 C CA . VAL A 1 281 ? 7.225 13.042 -4.396 1.00 95.00 281 VAL A CA 1
ATOM 2185 C C . VAL A 1 281 ? 6.153 12.158 -3.768 1.00 95.00 281 VAL A C 1
ATOM 2187 O O . VAL A 1 281 ? 5.818 12.306 -2.607 1.00 95.00 281 VAL A O 1
ATOM 2190 N N . VAL A 1 282 ? 5.623 11.201 -4.527 1.00 95.00 282 VAL A N 1
ATOM 2191 C CA . VAL A 1 282 ? 4.557 10.336 -4.015 1.00 95.00 282 VAL A CA 1
ATOM 2192 C C . VAL A 1 282 ? 5.075 9.346 -2.958 1.00 95.00 282 VAL A C 1
ATOM 2194 O O . VAL A 1 282 ? 4.320 8.946 -2.082 1.00 95.00 282 VAL A O 1
ATOM 2197 N N . THR A 1 283 ? 6.357 8.965 -3.011 1.00 94.50 283 THR A N 1
ATOM 2198 C CA . THR A 1 283 ? 6.994 8.142 -1.966 1.00 94.50 283 THR A CA 1
ATOM 2199 C C . THR A 1 283 ? 7.146 8.918 -0.657 1.00 94.50 283 THR A C 1
ATOM 2201 O O . THR A 1 283 ? 6.955 8.348 0.413 1.00 94.50 283 THR A O 1
ATOM 2204 N N . GLU A 1 284 ? 7.469 10.208 -0.737 1.00 96.88 284 GLU A N 1
ATOM 2205 C CA . GLU A 1 284 ? 7.525 11.084 0.435 1.00 96.88 284 GLU A CA 1
ATOM 2206 C C . GLU A 1 284 ? 6.125 11.317 1.029 1.00 96.88 284 GLU A C 1
ATOM 2208 O O . GLU A 1 284 ? 5.947 11.099 2.219 1.00 96.88 284 GLU A O 1
ATOM 2213 N N . GLU A 1 285 ? 5.087 11.524 0.214 1.00 97.50 285 GLU A N 1
ATOM 2214 C CA . GLU A 1 285 ? 3.703 11.615 0.719 1.00 97.50 285 GLU A CA 1
ATOM 2215 C C . GLU A 1 285 ? 3.231 10.348 1.469 1.00 97.50 285 GLU A C 1
ATOM 2217 O O . GLU A 1 285 ? 2.424 10.440 2.398 1.00 97.50 285 GLU A O 1
ATOM 2222 N N . ILE A 1 286 ? 3.721 9.156 1.092 1.00 97.38 286 ILE A N 1
ATOM 2223 C CA . ILE A 1 286 ? 3.475 7.913 1.853 1.00 97.38 286 ILE A CA 1
ATOM 2224 C C . ILE A 1 286 ? 4.154 7.985 3.226 1.00 97.38 286 ILE A C 1
ATOM 2226 O O . ILE A 1 286 ? 3.546 7.604 4.227 1.00 97.38 286 ILE A O 1
ATOM 2230 N N . ALA A 1 287 ? 5.398 8.463 3.275 1.00 97.31 287 ALA A N 1
ATOM 2231 C CA . ALA A 1 287 ? 6.165 8.612 4.506 1.00 97.31 287 ALA A CA 1
ATOM 2232 C C . ALA A 1 287 ? 5.538 9.657 5.448 1.00 97.31 287 ALA A C 1
ATOM 2234 O O . ALA A 1 287 ? 5.348 9.361 6.627 1.00 97.31 287 ALA A O 1
ATOM 2235 N N . ASP A 1 288 ? 5.113 10.805 4.922 1.00 97.88 288 ASP A N 1
ATOM 2236 C CA . ASP A 1 288 ? 4.384 11.843 5.661 1.00 97.88 288 ASP A CA 1
ATOM 2237 C C . ASP A 1 288 ? 3.104 11.292 6.283 1.00 97.88 288 ASP A C 1
ATOM 2239 O O . ASP A 1 288 ? 2.818 11.484 7.465 1.00 97.88 288 ASP A O 1
ATOM 2243 N N . ALA A 1 289 ? 2.315 10.570 5.487 1.00 97.69 289 ALA A N 1
ATOM 2244 C CA . ALA A 1 289 ? 1.082 9.974 5.968 1.00 97.69 289 ALA A CA 1
ATOM 2245 C C . ALA A 1 289 ? 1.346 8.876 7.018 1.00 97.69 289 ALA A C 1
ATOM 2247 O O . ALA A 1 289 ? 0.576 8.735 7.967 1.00 97.69 289 ALA A O 1
ATOM 2248 N N . ALA A 1 290 ? 2.448 8.127 6.906 1.00 97.31 290 ALA A N 1
ATOM 2249 C CA . ALA A 1 290 ? 2.875 7.199 7.951 1.00 97.31 290 ALA A CA 1
ATOM 2250 C C . ALA A 1 290 ? 3.279 7.931 9.244 1.00 97.31 290 ALA A C 1
ATOM 2252 O O . ALA A 1 290 ? 2.928 7.475 10.334 1.00 97.31 290 ALA A O 1
ATOM 2253 N N . ALA A 1 291 ? 3.958 9.076 9.146 1.00 97.00 291 ALA A N 1
ATOM 2254 C CA . ALA A 1 291 ? 4.279 9.915 10.297 1.00 97.00 291 ALA A CA 1
ATOM 2255 C C . ALA A 1 291 ? 3.010 10.432 10.993 1.00 97.00 291 ALA A C 1
ATOM 2257 O O . ALA A 1 291 ? 2.904 10.315 12.211 1.00 97.00 291 ALA A O 1
ATOM 2258 N N . GLU A 1 292 ? 1.991 10.864 10.241 1.00 96.56 292 GLU A N 1
ATOM 2259 C CA . GLU A 1 292 ? 0.694 11.281 10.802 1.00 96.56 292 GLU A CA 1
ATOM 2260 C C . GLU A 1 292 ? -0.036 10.171 11.577 1.00 96.56 292 GLU A C 1
ATOM 2262 O O . GLU A 1 292 ? -0.777 10.463 12.514 1.00 96.56 292 GLU A O 1
ATOM 2267 N N . ILE A 1 293 ? 0.153 8.895 11.216 1.00 95.31 293 ILE A N 1
ATOM 2268 C CA . ILE A 1 293 ? -0.395 7.763 11.990 1.00 95.31 293 ILE A CA 1
ATOM 2269 C C . ILE A 1 293 ? 0.306 7.636 13.353 1.00 95.31 293 ILE A C 1
ATOM 2271 O O . ILE A 1 293 ? -0.302 7.155 14.313 1.00 95.31 293 ILE A O 1
ATOM 2275 N N . ALA A 1 294 ? 1.584 8.011 13.430 1.00 93.75 294 ALA A N 1
ATOM 2276 C CA . ALA A 1 294 ? 2.424 7.861 14.613 1.00 93.75 294 ALA A CA 1
ATOM 2277 C C . ALA A 1 294 ? 2.326 9.031 15.618 1.00 93.75 294 ALA A C 1
ATOM 2279 O O . ALA A 1 294 ? 2.737 8.852 16.770 1.00 93.75 294 ALA A O 1
ATOM 2280 N N . GLU A 1 295 ? 1.812 10.197 15.206 1.00 88.06 295 GLU A N 1
ATOM 2281 C CA . GLU A 1 295 ? 1.618 11.395 16.052 1.00 88.06 295 GLU A CA 1
ATOM 2282 C C . GLU A 1 295 ? 0.524 11.247 17.129 1.00 88.06 295 GLU A C 1
ATOM 2284 O O . GLU A 1 295 ? 0.791 11.666 18.287 1.00 88.06 295 GLU A O 1
#

Secondary structure (DSSP, 8-state):
-------------HHHHHHHHHHHHHHHHHHHHHHHHHT-HHHHHHHHHHHHHHHHHHHHHHHHHHHH--SHHHHHHHHHHHHHHHHHHHHHHHHHHHHHHHHTT----HHHHHHGGG-S-EEEEEE--TT-TTTT-BGGGTTTS-EEEEEEETTEEEES--TTPBP-TT-EEEEEE-HHHHHHHHHHHHS----PPP-PPPPHHHHHHHHHHHHHHHHHHHHHHHHHHHHHHT-HHHHHHHHHHHHHHHHHHHHHHHHHHTT---GGGHHHHHHHHHHHHHHHHHHHHHHHHH-

Sequence (295 aa):
MVGLKNVEYKPISARDILVNLKDTSELMVDLAYSAALFHCQELAEEVMKLEQYVDDLVYLLEMDLMLAARDAEDAEALVGVSQVARAVDRISNAAADIALLVLKDVGIHPIIREAFRFVEERLVRAEVKPDSPIAGKTLGELDPWVEVIAIRRDSQWIIYPEDDVEVKAGDILIARGAPAETGELVELAERHPDVVPSIGLPSKHFQAIADLLVTLKDTSELMVDLAYTSLFMNSQQLAKEVMELEDRVDDMHQEFELLVLSSGFAPSQAKDFLGLIRIGVVTEEIADAAAEIAE

Foldseek 3Di:
DPPDDPLDADPDDLVVLLVLLLLLLLLLLQLLVLCQLQLPLVSLVVLVLSLVVLVSSLVNSVVVLVVQDDDPVSNVVCVLSNLLSVLSNLSSVLSNLSSVCSVVVLGADVQLSQLCPPPFKHKDKFAAAQPFPQAFPFQLVLPDQKAFQWKDDPSDIDGRDDRRDGHHHGIITIIMGGPVSSQVRNCRGPNDDDDDDDDDHDDPLSNVLSVLLVVLSVLLSVLSVLLVVCVVVVPLPSLVVLVVSLVVLVVSLVVNLVSLVVPDDDPVCVSNSVNSNSNSVSSSSSSVSSNSSSD

Nearest PDB structures (foldseek):
  2bkp-assembly1_A  TM=6.622E-01  e=5.159E-15  Pyrococcus horikoshii OT3
  4q25-assembly1_B  TM=8.460E-01  e=2.456E-05  Pseudomonas aeruginosa PAO1
  2i0m-assembly1_A  TM=7.877E-01  e=5.072E-04  Streptococcus pneumoniae TIGR4
  1lnq-assembly1_B  TM=5.423E-01  e=9.382E-04  Methanothermobacter thermautotrophicus
  6oly-assembly1_C  TM=4.731E-01  e=1.735E-03  Methanothermobacter thermautotrophicus

Solvent-accessible surface area (backbone atoms only — not comparable to full-atom values): 15528 Å² total; per-residue (Å²): 130,83,80,74,75,83,79,76,90,69,99,66,54,65,67,59,45,51,51,50,45,50,59,50,34,56,52,27,43,56,37,12,52,42,10,32,51,69,65,33,52,69,43,18,54,50,28,52,53,47,38,57,47,45,54,54,44,48,55,50,41,54,52,51,51,62,72,66,38,84,50,72,68,48,40,61,67,46,48,60,57,53,51,36,48,51,21,46,48,45,31,26,52,27,21,30,52,43,13,47,29,34,71,69,71,32,29,54,37,69,58,45,32,52,70,56,65,76,54,70,63,44,73,46,75,28,48,25,36,85,86,22,88,57,48,76,34,34,46,58,78,58,62,88,54,48,47,60,49,28,37,38,48,90,93,45,80,41,68,67,55,60,49,80,47,66,38,47,59,67,26,33,37,32,33,40,24,37,72,68,38,44,46,51,51,27,40,52,23,61,65,71,83,87,78,84,82,88,71,79,84,65,53,77,69,52,46,54,54,40,55,49,49,51,51,49,51,58,49,27,52,50,26,41,55,35,10,55,48,13,58,78,65,70,31,70,69,41,18,51,49,27,51,60,46,40,62,49,45,53,56,50,43,54,51,47,47,53,53,62,70,67,64,74,78,57,84,90,44,48,56,31,52,49,22,48,48,48,50,45,55,37,43,48,48,30,24,54,21,18,35,60,46,34,110

Mean predicted aligned error: 6.64 Å

pLDDT: mean 86.91, std 13.16, range [34.78, 98.12]

Radius of gyration: 20.25 Å; Cα contacts (8 Å, |Δi|>4): 443; chains: 1; bounding box: 52×45×52 Å